Protein AF-A0A2E6EQE1-F1 (afdb_monomer_lite)

Sequence (204 aa):
MSEDRRQALKQVLEELELRLDEAARTVQSRPEWKSARALVDVLAASSTEELDLETVDDRVREAEAARDLLDIASSEVRQQEQLDERLRAERLAEDQRLLMDLNAQCVRYRNLVVISFVMPLFFVTWPAASRFVLLCLVPVLIGFGQMRAQSQQLEGRIWRVLQARVDEARARVRMLHWAALAAALATLLWFVIALFAMEARAGG

Radius of gyration: 37.39 Å; chains: 1; bounding box: 90×21×98 Å

Structure (mmCIF, N/CA/C/O backbone):
data_AF-A0A2E6EQE1-F1
#
_entry.id   AF-A0A2E6EQE1-F1
#
loop_
_atom_site.group_PDB
_atom_site.id
_atom_site.type_symbol
_atom_site.label_atom_id
_atom_site.label_alt_id
_atom_site.label_comp_id
_atom_site.label_asym_id
_atom_site.label_entity_id
_atom_site.label_seq_id
_atom_site.pdbx_PDB_ins_code
_atom_site.Cartn_x
_atom_site.Cartn_y
_atom_site.Cartn_z
_atom_site.occupancy
_atom_site.B_iso_or_equiv
_atom_site.auth_seq_id
_atom_site.auth_comp_id
_atom_site.auth_asym_id
_atom_site.auth_atom_id
_atom_site.pdbx_PDB_model_num
ATOM 1 N N . MET A 1 1 ? -43.826 2.546 42.093 1.00 58.28 1 MET A N 1
ATOM 2 C CA . MET A 1 1 ? -42.650 3.440 42.205 1.00 58.28 1 MET A CA 1
ATOM 3 C C . MET A 1 1 ? -41.367 2.697 42.565 1.00 58.28 1 MET A C 1
ATOM 5 O O . MET A 1 1 ? -40.400 2.878 41.841 1.00 58.28 1 MET A O 1
ATOM 9 N N . SER A 1 2 ? -41.309 1.874 43.625 1.00 64.69 2 SER A N 1
ATOM 10 C CA . SER A 1 2 ? -40.098 1.086 43.944 1.00 64.69 2 SER A CA 1
ATOM 11 C C . SER A 1 2 ? -39.862 -0.100 42.999 1.00 64.69 2 SER A C 1
ATOM 13 O O . SER A 1 2 ? -38.727 -0.347 42.598 1.00 64.69 2 SER A O 1
ATOM 15 N N . GLU A 1 3 ? -40.928 -0.798 42.596 1.00 73.81 3 GLU A N 1
ATOM 16 C CA . GLU A 1 3 ? -40.868 -1.891 41.613 1.00 73.81 3 GLU A CA 1
ATOM 17 C C . GLU A 1 3 ? -40.442 -1.411 40.221 1.00 73.81 3 GLU A C 1
ATOM 19 O O . GLU A 1 3 ? -39.565 -2.026 39.620 1.00 73.81 3 GLU A O 1
ATOM 24 N N . ASP A 1 4 ? -40.959 -0.267 39.757 1.00 80.06 4 ASP A N 1
ATOM 25 C CA . ASP A 1 4 ? -40.626 0.300 38.439 1.00 80.06 4 ASP A CA 1
ATOM 26 C C . ASP A 1 4 ? -39.119 0.584 38.296 1.00 80.06 4 ASP A C 1
ATOM 28 O O . ASP A 1 4 ? -38.520 0.332 37.253 1.00 80.06 4 ASP A O 1
ATOM 32 N N . ARG A 1 5 ? -38.475 1.070 39.369 1.00 78.06 5 ARG A N 1
ATOM 33 C CA . ARG A 1 5 ? -37.033 1.374 39.391 1.00 78.06 5 ARG A CA 1
ATOM 34 C C . ARG A 1 5 ? -36.164 0.121 39.454 1.00 78.06 5 ARG A C 1
ATOM 36 O O . ARG A 1 5 ? -35.144 0.053 38.775 1.00 78.06 5 ARG A O 1
ATOM 43 N N . ARG A 1 6 ? -36.580 -0.897 40.214 1.00 80.88 6 ARG A N 1
ATOM 44 C CA . ARG A 1 6 ? -35.901 -2.205 40.231 1.00 80.88 6 ARG A CA 1
ATOM 45 C C . ARG A 1 6 ? -36.014 -2.909 38.877 1.00 80.88 6 ARG A C 1
ATOM 47 O O . ARG A 1 6 ? -35.057 -3.540 38.437 1.00 80.88 6 ARG A O 1
ATOM 54 N N . GLN A 1 7 ? -37.154 -2.771 38.200 1.00 84.56 7 GLN A N 1
ATOM 55 C CA . GLN A 1 7 ? -37.345 -3.282 36.845 1.00 84.56 7 GLN A CA 1
ATOM 56 C C . GLN A 1 7 ? -36.475 -2.532 35.826 1.00 84.56 7 GLN A C 1
ATOM 58 O O . GLN A 1 7 ? -35.858 -3.178 34.983 1.00 84.56 7 GLN A O 1
ATOM 63 N N . ALA A 1 8 ? -36.350 -1.206 35.950 1.00 84.00 8 ALA A N 1
ATOM 64 C CA . ALA A 1 8 ? -35.441 -0.413 35.122 1.00 84.00 8 ALA A CA 1
ATOM 65 C C . ALA A 1 8 ? -33.974 -0.849 35.288 1.00 84.00 8 ALA A C 1
ATOM 67 O O . ALA A 1 8 ? -33.286 -1.055 34.294 1.00 84.00 8 ALA A O 1
ATOM 68 N N . LEU A 1 9 ? -33.509 -1.080 36.524 1.00 84.25 9 LEU A N 1
ATOM 69 C CA . LEU A 1 9 ? -32.149 -1.576 36.775 1.00 84.25 9 LEU A CA 1
ATOM 70 C C . LEU A 1 9 ? -31.894 -2.930 36.101 1.00 84.25 9 LEU A C 1
ATOM 72 O O . LEU A 1 9 ? -30.862 -3.105 35.460 1.00 84.25 9 LEU A O 1
ATOM 76 N N . LYS A 1 10 ? -32.841 -3.874 36.208 1.00 85.8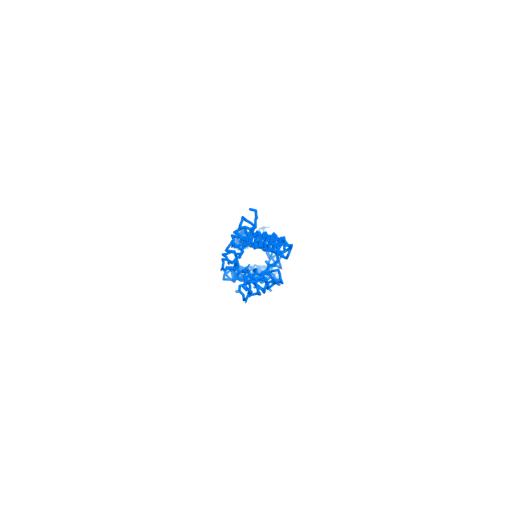1 10 LYS A N 1
ATOM 77 C CA . LYS A 1 10 ? -32.733 -5.181 35.538 1.00 85.81 10 LYS A CA 1
ATOM 78 C C . LYS A 1 10 ? -32.632 -5.033 34.020 1.00 85.81 10 LYS A C 1
ATOM 80 O O . LYS A 1 10 ? -31.769 -5.655 33.420 1.00 85.81 10 LYS A O 1
ATOM 85 N N . GLN A 1 11 ? -33.453 -4.171 33.421 1.00 89.19 11 GLN A N 1
ATOM 86 C CA . GLN A 1 11 ? -33.417 -3.922 31.977 1.00 89.19 11 GLN A CA 1
ATOM 87 C C . GLN A 1 11 ? -32.087 -3.317 31.516 1.00 89.19 11 GLN A C 1
ATOM 89 O O . GLN A 1 11 ? -31.535 -3.762 30.514 1.00 89.19 11 GLN A O 1
ATOM 94 N N . VAL A 1 12 ? -31.553 -2.330 32.245 1.00 88.19 12 VAL A N 1
ATOM 95 C CA . VAL A 1 12 ? -30.256 -1.718 31.908 1.00 88.19 12 VAL A CA 1
ATOM 96 C C . VAL A 1 12 ? -29.124 -2.737 32.041 1.00 88.19 12 VAL A C 1
ATOM 98 O O . VAL A 1 12 ? -28.226 -2.753 31.205 1.00 88.19 12 VAL A O 1
ATOM 101 N N . LEU A 1 13 ? -29.172 -3.612 33.050 1.00 88.38 13 LEU A N 1
ATOM 102 C CA . LEU A 1 13 ? -28.183 -4.677 33.220 1.00 88.38 13 LEU A CA 1
ATOM 103 C C . LEU A 1 13 ? -28.258 -5.730 32.112 1.00 88.38 13 LEU A C 1
ATOM 105 O O . LEU A 1 13 ? -27.217 -6.075 31.567 1.00 88.38 13 LEU A O 1
ATOM 109 N N . GLU A 1 14 ? -29.456 -6.184 31.738 1.00 89.88 14 GLU A N 1
ATOM 110 C CA . GLU A 1 14 ? -29.647 -7.106 30.608 1.00 89.88 14 GLU A CA 1
ATOM 111 C C . GLU A 1 14 ? -29.142 -6.491 29.292 1.00 89.88 14 GLU A C 1
ATOM 113 O O . GLU A 1 14 ? -28.456 -7.154 28.513 1.00 89.88 14 GLU A O 1
ATOM 118 N N . GLU A 1 15 ? -29.426 -5.206 29.049 1.00 90.12 15 GLU A N 1
ATOM 119 C CA . GLU A 1 15 ? -28.927 -4.493 27.869 1.00 90.12 15 GLU A CA 1
ATOM 120 C C . GLU A 1 15 ? -27.395 -4.361 27.888 1.00 90.12 15 GLU A C 1
ATOM 122 O O . GLU A 1 15 ? -26.735 -4.575 26.867 1.00 90.12 15 GLU A O 1
ATOM 127 N N . LEU A 1 16 ? -26.816 -4.016 29.040 1.00 90.75 16 LEU A N 1
ATOM 128 C CA . LEU A 1 16 ? -25.373 -3.874 29.208 1.00 90.75 16 LEU A CA 1
ATOM 129 C C . LEU A 1 16 ? -24.656 -5.219 29.037 1.00 90.75 16 LEU A C 1
ATOM 131 O O . LEU A 1 16 ? -23.629 -5.274 28.366 1.00 90.75 16 LEU A O 1
ATOM 135 N N . GLU A 1 17 ? -25.203 -6.299 29.594 1.00 92.38 17 GLU A N 1
ATOM 136 C CA . GLU A 1 17 ? -24.663 -7.655 29.471 1.00 92.38 17 GLU A CA 1
ATOM 137 C C . GLU A 1 17 ? -24.666 -8.125 28.012 1.00 92.38 17 GLU A C 1
ATOM 139 O O . GLU A 1 17 ? -23.624 -8.545 27.506 1.00 92.38 17 GLU A O 1
ATOM 144 N N . LEU A 1 18 ? -25.777 -7.926 27.294 1.00 92.81 18 LEU A N 1
ATOM 145 C CA . LEU A 1 18 ? -25.861 -8.223 25.862 1.00 92.81 18 LEU A CA 1
ATOM 146 C C . LEU A 1 18 ? -24.779 -7.471 25.066 1.00 92.81 18 LEU A C 1
ATOM 148 O O . LEU A 1 18 ? -24.067 -8.060 24.253 1.00 92.81 18 LEU A O 1
ATOM 152 N N . ARG A 1 19 ? -24.605 -6.169 25.327 1.00 90.00 19 ARG A N 1
ATOM 153 C CA . ARG A 1 19 ? -23.590 -5.350 24.642 1.00 90.00 19 ARG A CA 1
ATOM 154 C C . ARG A 1 19 ? -22.163 -5.775 24.975 1.00 90.00 19 ARG A C 1
ATOM 156 O O . ARG A 1 19 ? -21.292 -5.698 24.109 1.00 90.00 19 ARG A O 1
ATOM 163 N N . LEU A 1 20 ? -21.904 -6.206 26.208 1.00 91.94 20 LEU A N 1
ATOM 164 C CA . LEU A 1 20 ? -20.598 -6.719 26.617 1.00 91.94 20 LEU A CA 1
ATOM 165 C C . LEU A 1 20 ? -20.260 -8.031 25.903 1.00 91.94 20 LEU A C 1
ATOM 167 O O . LEU A 1 20 ? -19.112 -8.195 25.480 1.00 91.94 20 LEU A O 1
ATOM 171 N N . ASP A 1 21 ? -21.242 -8.917 25.743 1.00 92.44 21 ASP A N 1
ATOM 172 C CA . ASP A 1 21 ? -21.077 -10.214 25.086 1.00 92.44 21 ASP A CA 1
ATOM 173 C C . ASP A 1 21 ? -20.897 -10.076 23.564 1.00 92.44 21 ASP A C 1
ATOM 175 O O . ASP A 1 21 ? -20.084 -10.781 22.960 1.00 92.44 21 ASP A O 1
ATOM 179 N N . GLU A 1 22 ? -21.593 -9.123 22.940 1.00 92.00 22 GLU A N 1
ATOM 180 C CA . GLU A 1 22 ? -21.476 -8.825 21.506 1.00 92.00 22 GLU A CA 1
ATOM 181 C C . GLU A 1 22 ? -20.252 -7.958 21.148 1.00 92.00 22 GLU A C 1
ATOM 183 O O . GLU A 1 22 ? -19.918 -7.793 19.968 1.00 92.00 22 GLU A O 1
ATOM 188 N N . ALA A 1 23 ? -19.554 -7.397 22.140 1.00 89.31 23 ALA A N 1
ATOM 189 C CA . ALA A 1 23 ? -18.436 -6.488 21.912 1.00 89.31 23 ALA A CA 1
ATOM 190 C C . ALA A 1 23 ? -17.272 -7.165 21.166 1.00 89.31 23 ALA A C 1
ATOM 192 O O . ALA A 1 23 ? -16.816 -8.257 21.513 1.00 89.31 23 ALA A O 1
ATOM 193 N N . ALA A 1 24 ? -16.705 -6.469 20.175 1.00 88.88 24 ALA A N 1
ATOM 194 C CA . ALA A 1 24 ? -15.522 -6.935 19.455 1.00 88.88 24 ALA A CA 1
ATOM 195 C C . ALA A 1 24 ? -14.307 -7.091 20.393 1.00 88.88 24 ALA A C 1
ATOM 197 O O . ALA A 1 24 ? -14.141 -6.337 21.351 1.00 88.88 24 ALA A O 1
ATOM 198 N N . ARG A 1 25 ? -13.386 -8.015 20.077 1.00 90.44 25 ARG A N 1
ATOM 199 C CA . ARG A 1 25 ? -12.177 -8.281 20.894 1.00 90.44 25 ARG A CA 1
ATOM 200 C C . ARG A 1 25 ? -11.339 -7.027 21.173 1.00 90.44 25 ARG A C 1
ATOM 202 O O . ARG A 1 25 ? -10.744 -6.902 22.241 1.00 90.44 25 ARG A O 1
ATOM 209 N N . THR A 1 26 ? -11.288 -6.099 20.220 1.00 88.19 26 THR A N 1
ATOM 210 C CA . THR A 1 26 ? -10.617 -4.800 20.354 1.00 88.19 26 THR A CA 1
ATOM 211 C C . THR A 1 26 ? -11.250 -3.954 21.461 1.00 88.19 26 THR A C 1
ATOM 213 O O . THR A 1 26 ? -10.523 -3.394 22.280 1.00 88.19 26 THR A O 1
ATOM 216 N N . VAL A 1 27 ? -12.583 -3.938 21.559 1.00 90.62 27 VAL A N 1
ATOM 217 C CA . VAL A 1 27 ? -13.335 -3.270 22.636 1.00 90.62 27 VAL A CA 1
ATOM 218 C C . VAL A 1 27 ? -13.146 -3.998 23.970 1.00 90.62 27 VAL A C 1
ATOM 220 O O . VAL A 1 27 ? -12.869 -3.349 24.971 1.00 90.62 27 VAL A O 1
ATOM 223 N N . GLN A 1 28 ? -13.172 -5.335 23.984 1.00 91.62 28 GLN A N 1
ATOM 224 C CA . GLN A 1 28 ? -12.969 -6.143 25.203 1.00 91.62 28 GLN A CA 1
ATOM 225 C C . GLN A 1 28 ? -11.618 -5.879 25.895 1.00 91.62 28 GLN A C 1
ATOM 227 O O . GLN A 1 28 ? -11.466 -6.040 27.106 1.00 91.62 28 GLN A O 1
ATOM 232 N N . SER A 1 29 ? -10.607 -5.458 25.131 1.00 92.38 29 SER A N 1
ATOM 233 C CA . SER A 1 29 ? -9.291 -5.122 25.682 1.00 92.38 29 SER A CA 1
ATOM 234 C C . SER A 1 29 ? -9.260 -3.792 26.452 1.00 92.38 29 SER A C 1
ATOM 236 O O . SER A 1 29 ? -8.351 -3.582 27.268 1.00 92.38 29 SER A O 1
ATOM 238 N N . ARG A 1 30 ? -10.246 -2.916 26.220 1.00 92.31 30 ARG A N 1
ATOM 239 C CA . ARG A 1 30 ? -10.298 -1.550 26.742 1.00 92.31 30 ARG A CA 1
ATOM 240 C C . ARG A 1 30 ? -10.773 -1.480 28.203 1.00 92.31 30 ARG A C 1
ATOM 242 O O . ARG A 1 30 ? -11.475 -2.381 28.670 1.00 92.31 30 ARG A O 1
ATOM 249 N N . PRO A 1 31 ? -10.368 -0.439 28.957 1.00 92.75 31 PRO A N 1
ATOM 250 C CA . PRO A 1 31 ? -10.763 -0.291 30.355 1.00 92.75 31 PRO A CA 1
ATOM 251 C C . PRO A 1 31 ? -12.275 -0.108 30.525 1.00 92.75 31 PRO A C 1
ATOM 253 O O . PRO A 1 31 ? -12.819 -0.623 31.492 1.00 92.75 31 PRO A O 1
ATOM 256 N N . GLU A 1 32 ? -12.965 0.538 29.584 1.00 92.56 32 GLU A N 1
ATOM 257 C CA . GLU A 1 32 ? -14.409 0.791 29.659 1.00 92.56 32 GLU A CA 1
ATOM 258 C C . GLU A 1 32 ? -15.208 -0.519 29.668 1.00 92.56 32 GLU A C 1
ATOM 260 O O . GLU A 1 32 ? -16.088 -0.699 30.507 1.00 92.56 32 GLU A O 1
ATOM 265 N N . TRP A 1 33 ? -14.835 -1.480 28.814 1.00 95.31 33 TRP A N 1
ATOM 266 C CA . TRP A 1 33 ? -15.446 -2.812 28.800 1.00 95.31 33 TRP A CA 1
ATOM 267 C C . TRP A 1 33 ? -15.188 -3.568 30.108 1.00 95.31 33 TRP A C 1
ATOM 269 O O . TRP A 1 33 ? -16.104 -4.159 30.670 1.00 95.31 33 TRP A O 1
ATOM 279 N N . LYS A 1 34 ? -13.958 -3.514 30.639 1.00 94.25 34 LYS A N 1
ATOM 280 C CA . LYS A 1 34 ? -13.599 -4.190 31.900 1.00 94.25 34 LYS A CA 1
ATOM 281 C C . LYS A 1 34 ? -14.346 -3.606 33.097 1.00 94.25 34 LYS A C 1
ATOM 283 O O . LYS A 1 34 ? -14.805 -4.364 33.944 1.00 94.25 34 LYS A O 1
ATOM 288 N N . SER A 1 35 ? -14.473 -2.282 33.155 1.00 92.12 35 SER A N 1
ATOM 289 C CA . SER A 1 35 ? -15.214 -1.581 34.205 1.00 92.12 35 SER A CA 1
ATOM 290 C C . SER A 1 35 ? -16.706 -1.900 34.142 1.00 92.12 35 SER A C 1
ATOM 292 O O . SER A 1 35 ? -17.294 -2.230 35.167 1.00 92.12 35 SER A O 1
ATOM 294 N N . ALA A 1 36 ? -17.305 -1.879 32.946 1.00 91.06 36 ALA A N 1
ATOM 295 C CA . ALA A 1 36 ? -18.703 -2.256 32.753 1.00 91.06 36 ALA A CA 1
ATOM 296 C C . ALA A 1 36 ? -18.949 -3.737 33.090 1.00 91.06 36 ALA A C 1
ATOM 298 O O . ALA A 1 36 ? -19.923 -4.049 33.770 1.00 91.06 36 ALA A O 1
ATOM 299 N N . ARG A 1 37 ? -18.040 -4.647 32.707 1.00 94.00 37 ARG A N 1
ATOM 300 C CA . ARG A 1 37 ? -18.145 -6.067 33.068 1.00 94.00 37 ARG A CA 1
ATOM 301 C C . ARG A 1 37 ? -18.053 -6.288 34.575 1.00 94.00 37 ARG A C 1
ATOM 303 O O . ARG A 1 37 ? -18.889 -6.989 35.130 1.00 94.00 37 ARG A O 1
ATOM 310 N N . ALA A 1 38 ? -17.096 -5.644 35.239 1.00 92.25 38 ALA A N 1
ATOM 311 C CA . ALA A 1 38 ? -16.970 -5.716 36.691 1.00 92.25 38 ALA A CA 1
ATOM 312 C C . ALA A 1 38 ? -18.220 -5.173 37.405 1.00 92.25 38 ALA A C 1
ATOM 314 O O . ALA A 1 38 ? -18.652 -5.757 38.395 1.00 92.25 38 ALA A O 1
ATOM 315 N N . LEU A 1 39 ? -18.819 -4.090 36.897 1.00 89.94 39 LEU A N 1
ATOM 316 C CA . LEU A 1 39 ? -20.064 -3.537 37.431 1.00 89.94 39 LEU A CA 1
ATOM 317 C C . LEU A 1 39 ? -21.230 -4.531 37.307 1.00 89.94 39 LEU A C 1
ATOM 319 O O . LEU A 1 39 ? -21.941 -4.745 38.288 1.00 89.94 39 LEU A O 1
ATOM 323 N N . VAL A 1 40 ? -21.398 -5.166 36.140 1.00 90.12 40 VAL A N 1
ATOM 324 C CA . VAL A 1 40 ? -22.418 -6.211 35.931 1.00 90.12 40 VAL A CA 1
ATOM 325 C C . VAL A 1 40 ? -22.185 -7.390 36.873 1.00 90.12 40 VAL A C 1
ATOM 327 O O . VAL A 1 40 ? -23.117 -7.798 37.557 1.00 90.12 40 VAL A O 1
ATOM 330 N N . ASP A 1 41 ? -20.951 -7.887 36.986 1.00 89.81 41 ASP A N 1
ATOM 331 C CA . ASP A 1 41 ? -20.627 -9.022 37.858 1.00 89.81 41 ASP A CA 1
ATOM 332 C C . ASP A 1 41 ? -20.904 -8.698 39.346 1.00 89.81 41 ASP A C 1
ATOM 334 O O . ASP A 1 41 ? -21.455 -9.524 40.079 1.00 89.81 41 ASP A O 1
ATOM 338 N N . VAL A 1 42 ? -20.581 -7.477 39.801 1.00 87.75 42 VAL A N 1
ATOM 339 C CA . VAL A 1 42 ? -20.872 -7.004 41.170 1.00 87.75 42 VAL A CA 1
ATOM 340 C C . VAL A 1 42 ? -22.378 -6.906 41.416 1.00 87.75 42 VAL A C 1
ATOM 342 O O . VAL A 1 42 ? -22.862 -7.340 42.464 1.00 87.75 42 VAL A O 1
ATOM 345 N N . LEU A 1 43 ? -23.134 -6.349 40.469 1.00 83.44 43 LEU A N 1
ATOM 346 C CA . LEU A 1 43 ? -24.578 -6.164 40.611 1.00 83.44 43 LEU A CA 1
ATOM 347 C C . LEU A 1 43 ? -25.360 -7.472 40.454 1.00 83.44 43 LEU A C 1
ATOM 349 O O . LEU A 1 43 ? -26.375 -7.636 41.121 1.00 83.44 43 LEU A O 1
ATOM 353 N N . ALA A 1 44 ? -24.863 -8.426 39.665 1.00 81.88 44 ALA A N 1
ATOM 354 C CA . ALA A 1 44 ? -25.418 -9.775 39.560 1.00 81.88 44 ALA A CA 1
ATOM 355 C C . ALA A 1 44 ? -25.184 -10.603 40.836 1.00 81.88 44 ALA A C 1
ATOM 357 O O . ALA A 1 44 ? -26.036 -11.403 41.223 1.00 81.88 44 ALA A O 1
ATOM 358 N N . ALA A 1 45 ? -24.052 -10.395 41.519 1.00 79.94 45 ALA A N 1
ATOM 359 C CA . ALA A 1 45 ? -23.765 -11.019 42.812 1.00 79.94 45 ALA A CA 1
ATOM 360 C C . ALA A 1 45 ? -24.555 -10.395 43.981 1.00 79.94 45 ALA A C 1
ATOM 362 O O . ALA A 1 45 ? -24.639 -10.987 45.058 1.00 79.94 45 ALA A O 1
ATOM 363 N N . SER A 1 46 ? -25.130 -9.206 43.781 1.00 72.62 46 SER A N 1
ATOM 364 C CA . SER A 1 46 ? -25.910 -8.476 44.781 1.00 72.62 46 SER A CA 1
ATOM 365 C C . SER A 1 46 ? -27.398 -8.816 44.649 1.00 72.62 46 SER A C 1
ATOM 367 O O . SER A 1 46 ? -27.980 -8.647 43.579 1.00 72.62 46 SER A O 1
ATOM 369 N N . SER A 1 47 ? -28.068 -9.236 45.729 1.00 61.41 47 SER A N 1
ATOM 370 C CA . SER A 1 47 ? -29.530 -9.381 45.689 1.00 61.41 47 SER A CA 1
ATOM 371 C C . SER A 1 47 ? -30.185 -8.004 45.561 1.00 61.41 47 SER A C 1
ATOM 373 O O . SER A 1 47 ? -30.111 -7.173 46.467 1.00 61.41 47 SER A O 1
ATOM 375 N N . THR A 1 48 ? -30.864 -7.758 44.440 1.00 61.22 48 THR A N 1
ATOM 376 C CA . THR A 1 48 ? -31.598 -6.504 44.189 1.00 61.22 48 THR A CA 1
ATOM 377 C C . THR A 1 48 ? -32.787 -6.301 45.136 1.00 61.22 48 THR A C 1
ATOM 379 O O . THR A 1 48 ? -33.327 -5.197 45.216 1.00 61.22 48 THR A O 1
ATOM 382 N N . GLU A 1 49 ? -33.198 -7.340 45.868 1.00 58.53 49 GLU A N 1
ATOM 383 C CA . GLU A 1 49 ? -34.324 -7.286 46.804 1.00 58.53 49 GLU A CA 1
ATOM 384 C C . GLU A 1 49 ? -33.977 -6.612 48.140 1.00 58.53 49 GLU A C 1
ATOM 386 O O . GLU A 1 49 ? -34.861 -5.987 48.732 1.00 58.53 49 GLU A O 1
ATOM 391 N N . GLU A 1 50 ? -32.705 -6.647 48.559 1.00 60.56 50 GLU A N 1
ATOM 392 C CA . GLU A 1 50 ? -32.214 -6.104 49.840 1.00 60.56 50 GLU A CA 1
ATOM 393 C C . GLU A 1 50 ? -31.728 -4.644 49.758 1.00 60.56 50 GLU A C 1
ATOM 395 O O . GLU A 1 50 ? -31.358 -4.055 50.770 1.00 60.56 50 GLU A O 1
ATOM 400 N N . LEU A 1 51 ? -31.728 -4.038 48.565 1.00 64.88 51 LEU A N 1
ATOM 401 C CA . LEU A 1 51 ? -31.248 -2.670 48.360 1.00 64.88 51 LEU A CA 1
ATOM 402 C C . LEU A 1 51 ? -32.336 -1.622 48.648 1.00 64.88 51 LEU A C 1
ATOM 404 O O . LEU A 1 51 ? -33.454 -1.695 48.114 1.00 64.88 51 LEU A O 1
ATOM 408 N N . ASP A 1 52 ? -31.958 -0.612 49.438 1.00 75.88 52 ASP A N 1
ATOM 409 C CA . ASP A 1 52 ? -32.725 0.618 49.652 1.00 75.88 52 ASP A CA 1
ATOM 410 C C . ASP A 1 52 ? -32.954 1.377 48.335 1.00 75.88 52 ASP A C 1
ATOM 412 O O . ASP A 1 52 ? -32.161 1.308 47.395 1.00 75.88 52 ASP A O 1
ATOM 416 N N . LEU A 1 53 ? -34.055 2.128 48.265 1.00 72.25 53 LEU A N 1
ATOM 417 C CA . LEU A 1 53 ? -34.501 2.822 47.048 1.00 72.25 53 LEU A CA 1
ATOM 418 C C . LEU A 1 53 ? -33.500 3.847 46.501 1.00 72.25 53 LEU A C 1
ATOM 420 O O . LEU A 1 53 ? -33.364 3.961 45.286 1.00 72.25 53 LEU A O 1
ATOM 424 N N . GLU A 1 54 ? -32.815 4.579 47.379 1.00 74.56 54 GLU A N 1
ATOM 425 C CA . GLU A 1 54 ? -31.790 5.561 46.998 1.00 74.56 54 GLU A CA 1
ATOM 426 C C . GLU A 1 54 ? -30.576 4.859 46.376 1.00 74.56 54 GLU A C 1
ATOM 428 O O . GLU A 1 54 ? -30.125 5.225 45.293 1.00 74.56 54 GLU A O 1
ATOM 433 N N . THR A 1 55 ? -30.161 3.739 46.972 1.00 81.19 55 THR A N 1
ATOM 434 C CA . THR A 1 55 ? -29.097 2.883 46.447 1.00 81.19 55 THR A CA 1
ATOM 435 C C . THR A 1 55 ? -29.457 2.300 45.081 1.00 81.19 55 THR A C 1
ATOM 437 O O . THR A 1 55 ? -28.594 2.211 44.214 1.00 81.19 55 THR A O 1
ATOM 440 N N . VAL A 1 56 ? -30.722 1.927 44.845 1.00 82.06 56 VAL A N 1
ATOM 441 C CA . VAL A 1 56 ? -31.176 1.446 43.526 1.00 82.06 56 VAL A CA 1
ATOM 442 C C . VAL A 1 56 ? -31.062 2.542 42.462 1.00 82.06 56 VAL A C 1
ATOM 444 O O . VAL A 1 56 ? -30.610 2.247 41.359 1.00 82.06 56 VAL A O 1
ATOM 447 N N . ASP A 1 57 ? -31.432 3.790 42.766 1.00 84.19 57 ASP A N 1
ATOM 448 C CA . ASP A 1 57 ? -31.370 4.885 41.784 1.00 84.19 57 ASP A CA 1
ATOM 449 C C . ASP A 1 57 ? -29.920 5.245 41.422 1.00 84.19 57 ASP A C 1
ATOM 451 O O . ASP A 1 57 ? -29.607 5.456 40.248 1.00 84.19 57 ASP A O 1
ATOM 455 N N . ASP A 1 58 ? -29.014 5.218 42.402 1.00 87.31 58 ASP A N 1
ATOM 456 C CA . ASP A 1 58 ? -27.580 5.405 42.166 1.00 87.31 58 ASP A CA 1
ATOM 457 C C . ASP A 1 58 ? -26.992 4.284 41.300 1.00 87.31 58 ASP A C 1
ATOM 459 O O . ASP A 1 58 ? -26.232 4.561 40.370 1.00 87.31 58 ASP A O 1
ATOM 463 N N . ARG A 1 59 ? -27.391 3.022 41.528 1.00 86.19 59 ARG A N 1
ATOM 464 C CA . ARG A 1 59 ? -26.963 1.894 40.681 1.00 86.19 59 ARG A CA 1
ATOM 465 C C . ARG A 1 59 ? -27.500 1.978 39.260 1.00 86.19 59 ARG A C 1
ATOM 467 O O . ARG A 1 59 ? -26.777 1.622 38.335 1.00 86.19 59 ARG A O 1
ATOM 474 N N . VAL A 1 60 ? -28.731 2.459 39.068 1.00 88.38 60 VAL A N 1
ATOM 475 C CA . VAL A 1 60 ? -29.277 2.702 37.722 1.00 88.38 60 VAL A CA 1
ATOM 476 C C . VAL A 1 60 ? -28.425 3.739 36.997 1.00 88.38 60 VAL A C 1
ATOM 478 O O . VAL A 1 60 ? -27.980 3.474 35.885 1.00 88.38 60 VAL A O 1
ATOM 481 N N . ARG A 1 61 ? -28.119 4.874 37.638 1.00 89.38 61 ARG A N 1
ATOM 482 C CA . ARG A 1 61 ? -27.279 5.923 37.033 1.00 89.38 61 ARG A CA 1
ATOM 483 C C . ARG A 1 61 ? -25.866 5.438 36.728 1.00 89.38 61 ARG A C 1
ATOM 485 O O . ARG A 1 61 ? -25.312 5.786 35.691 1.00 89.38 61 ARG A O 1
ATOM 492 N N . GLU A 1 62 ? -25.283 4.641 37.618 1.00 90.81 62 GLU A N 1
ATOM 493 C CA . GLU A 1 62 ? -23.963 4.042 37.415 1.00 90.81 62 GLU A CA 1
ATOM 494 C C . GLU A 1 62 ? -23.966 3.077 36.217 1.00 90.81 62 GLU A C 1
ATOM 496 O O . GLU A 1 62 ? -23.069 3.138 35.375 1.00 90.81 62 GLU A O 1
ATOM 501 N N . ALA A 1 63 ? -24.999 2.237 36.091 1.00 88.62 63 ALA A N 1
ATOM 502 C CA . ALA A 1 63 ? -25.152 1.305 34.976 1.00 88.62 63 ALA A CA 1
ATOM 503 C C . ALA A 1 63 ? -25.418 2.022 33.640 1.00 88.62 63 ALA A C 1
ATOM 505 O O . ALA A 1 63 ? -24.826 1.663 32.623 1.00 88.62 63 ALA A O 1
ATOM 506 N N . GLU A 1 64 ? -26.245 3.071 33.638 1.00 90.56 64 GLU A N 1
ATOM 507 C CA . GLU A 1 64 ? -26.475 3.923 32.465 1.00 90.56 64 GLU A CA 1
ATOM 508 C C . GLU A 1 64 ? -25.184 4.625 32.025 1.00 90.56 64 GLU A C 1
ATOM 510 O O . GLU A 1 64 ? -24.832 4.585 30.846 1.00 90.56 64 GLU A O 1
ATOM 515 N N . ALA A 1 65 ? -24.418 5.185 32.966 1.00 92.94 65 ALA A N 1
ATOM 516 C CA . ALA A 1 65 ? -23.127 5.798 32.665 1.00 92.94 65 ALA A CA 1
ATOM 517 C C . ALA A 1 65 ? -22.124 4.777 32.101 1.00 92.94 65 ALA A C 1
ATOM 519 O O . ALA A 1 65 ? -21.409 5.075 31.144 1.00 92.94 65 ALA A O 1
ATOM 520 N N . ALA A 1 66 ? -22.081 3.561 32.655 1.00 90.69 66 ALA A N 1
ATOM 521 C CA . ALA A 1 66 ? -21.229 2.487 32.149 1.00 90.69 66 ALA A CA 1
ATOM 522 C C . ALA A 1 66 ? -21.623 2.057 30.726 1.00 90.69 66 ALA A C 1
ATOM 524 O O . ALA A 1 66 ? -20.745 1.837 29.889 1.00 90.69 66 ALA A O 1
ATOM 525 N N . ARG A 1 67 ? -22.927 1.991 30.432 1.00 91.00 67 ARG A N 1
ATOM 526 C CA . ARG A 1 67 ? -23.448 1.714 29.087 1.00 91.00 67 ARG A CA 1
ATOM 527 C C . ARG A 1 67 ? -23.028 2.790 28.092 1.00 91.00 67 ARG A C 1
ATOM 529 O O . ARG A 1 67 ? -22.502 2.465 27.031 1.00 91.00 67 ARG A O 1
ATOM 536 N N . ASP A 1 68 ? -23.217 4.056 28.441 1.00 93.94 68 ASP A N 1
ATOM 537 C CA . ASP A 1 68 ? -22.904 5.173 27.552 1.00 93.94 68 ASP A CA 1
ATOM 538 C C . ASP A 1 68 ? -21.388 5.262 27.281 1.00 93.94 68 ASP A C 1
ATOM 540 O O . ASP A 1 68 ? -20.961 5.492 26.147 1.00 93.94 68 ASP A O 1
ATOM 544 N N . LEU A 1 69 ? -20.549 4.992 28.289 1.00 93.06 69 LEU A N 1
ATOM 545 C CA . LEU A 1 69 ? -19.096 4.894 28.111 1.00 93.06 69 LEU A CA 1
ATOM 546 C C . LEU A 1 69 ? -18.696 3.720 27.204 1.00 93.06 69 LEU A C 1
ATOM 548 O O . LEU A 1 69 ? -17.814 3.876 26.354 1.00 93.06 69 LEU A O 1
ATOM 552 N N . LEU A 1 70 ? -19.345 2.560 27.348 1.00 93.25 70 LEU A N 1
ATOM 553 C CA . LEU A 1 70 ? -19.109 1.399 26.488 1.00 93.25 70 LEU A CA 1
ATOM 554 C C . LEU A 1 70 ? -19.500 1.684 25.029 1.00 93.25 70 LEU A C 1
ATOM 556 O O . LEU A 1 70 ? -18.788 1.265 24.111 1.00 93.25 70 LEU A O 1
ATOM 560 N N . ASP A 1 71 ? -20.582 2.426 24.805 1.00 92.69 71 ASP A N 1
ATOM 561 C CA . ASP A 1 71 ? -21.013 2.853 23.472 1.00 92.69 71 ASP A CA 1
ATOM 562 C C . ASP A 1 71 ? -20.016 3.790 22.813 1.00 92.69 71 ASP A C 1
ATOM 564 O O . ASP A 1 71 ? -19.652 3.592 21.649 1.00 92.69 71 ASP A O 1
ATOM 568 N N . ILE A 1 72 ? -19.542 4.785 23.563 1.00 94.06 72 ILE A N 1
ATOM 569 C CA . ILE A 1 72 ? -18.517 5.711 23.088 1.00 94.06 72 ILE A CA 1
ATOM 570 C C . ILE A 1 72 ? -17.269 4.916 22.697 1.00 94.06 72 ILE A C 1
ATOM 572 O O . ILE A 1 72 ? -16.838 5.001 21.545 1.00 94.06 72 ILE A O 1
ATOM 576 N N . ALA A 1 73 ? -16.756 4.061 23.587 1.00 92.19 73 ALA A N 1
ATOM 577 C CA . ALA A 1 73 ? -15.576 3.242 23.318 1.00 92.19 73 ALA A CA 1
ATOM 578 C C . ALA A 1 73 ? -15.762 2.329 22.093 1.00 92.19 73 ALA A C 1
ATOM 580 O O . ALA A 1 73 ? -14.870 2.218 21.248 1.00 92.19 73 ALA A O 1
ATOM 581 N N . SER A 1 74 ? -16.936 1.710 21.951 1.00 92.31 74 SER A N 1
ATOM 582 C CA . SER A 1 74 ? -17.272 0.864 20.801 1.00 92.31 74 SER A CA 1
ATOM 583 C C . SER A 1 74 ? -17.325 1.660 19.494 1.00 92.31 74 SER A C 1
ATOM 585 O O . SER A 1 74 ? -16.847 1.193 18.455 1.00 92.31 74 SER A O 1
ATOM 587 N N . SER A 1 75 ? -17.872 2.877 19.533 1.00 93.38 75 SER A N 1
ATOM 588 C CA . SER A 1 75 ? -17.940 3.771 18.377 1.00 93.38 75 SER A CA 1
ATOM 589 C C . SER A 1 75 ? -16.555 4.261 17.945 1.00 93.38 75 SER A C 1
ATOM 591 O O . SER A 1 75 ? -16.263 4.271 16.748 1.00 93.38 75 SER A O 1
ATOM 593 N N . GLU A 1 76 ? -15.671 4.577 18.895 1.00 93.12 76 GLU A N 1
ATOM 594 C CA . GLU A 1 76 ? -14.290 4.980 18.628 1.00 93.12 76 GLU A CA 1
ATOM 595 C C . GLU A 1 76 ? -13.491 3.855 17.980 1.00 93.12 76 GLU A C 1
ATOM 597 O O . GLU A 1 76 ? -12.808 4.083 16.982 1.00 93.12 76 GLU A O 1
ATOM 602 N N . VAL A 1 77 ? -13.597 2.628 18.507 1.00 92.31 77 VAL A N 1
ATOM 603 C CA . VAL A 1 77 ? -12.942 1.456 17.908 1.00 92.31 77 VAL A CA 1
ATOM 604 C C . VAL A 1 77 ? -13.419 1.260 16.473 1.00 92.31 77 VAL A C 1
ATOM 606 O O . VAL A 1 77 ? -12.596 1.108 15.574 1.00 92.31 77 VAL A O 1
ATOM 609 N N . ARG A 1 78 ? -14.730 1.353 16.227 1.00 91.56 78 ARG A N 1
ATOM 610 C CA . ARG A 1 78 ? -15.291 1.233 14.876 1.00 91.56 78 ARG A CA 1
ATOM 611 C C . ARG A 1 78 ? -14.783 2.333 13.940 1.00 91.56 78 ARG A C 1
ATOM 613 O O . ARG A 1 78 ? -14.459 2.053 12.788 1.00 91.56 78 ARG A O 1
ATOM 620 N N . GLN A 1 79 ? -14.704 3.579 14.406 1.00 92.06 79 GLN A N 1
ATOM 621 C CA . GLN A 1 79 ? -14.145 4.683 13.618 1.00 92.06 79 GLN A CA 1
ATOM 622 C C . GLN A 1 79 ? -12.662 4.460 13.314 1.00 92.06 79 GLN A C 1
ATOM 624 O O . GLN A 1 79 ? -12.228 4.680 12.185 1.00 92.06 79 GLN A O 1
ATOM 629 N N . GLN A 1 80 ? -11.891 3.991 14.294 1.00 90.12 80 GLN A N 1
ATOM 630 C CA . GLN A 1 80 ? -10.475 3.697 14.125 1.00 90.12 80 GLN A CA 1
ATOM 631 C C . GLN A 1 80 ? -10.252 2.560 13.120 1.00 90.12 80 GLN A C 1
ATOM 633 O O . GLN A 1 80 ? -9.407 2.688 12.240 1.00 90.12 80 GLN A O 1
ATOM 638 N N . GLU A 1 81 ? -11.050 1.494 13.186 1.00 90.50 81 GLU A N 1
ATOM 639 C CA . GLU A 1 81 ? -11.017 0.394 12.217 1.00 90.50 81 GLU A CA 1
ATOM 640 C C . GLU A 1 81 ? -11.343 0.885 10.799 1.00 90.50 81 GLU A C 1
ATOM 642 O O . GLU A 1 81 ? -10.620 0.567 9.856 1.00 90.50 81 GLU A O 1
ATOM 647 N N . GLN A 1 82 ? -12.356 1.744 10.642 1.00 92.25 82 GLN A N 1
ATOM 648 C CA . GLN A 1 82 ? -12.684 2.352 9.348 1.00 92.25 82 GLN A CA 1
ATOM 649 C C . GLN A 1 82 ? -11.565 3.255 8.813 1.00 92.25 82 GLN A C 1
ATOM 651 O O . GLN A 1 82 ? -11.297 3.264 7.610 1.00 92.25 82 GLN A O 1
ATOM 656 N N . LEU A 1 83 ? -10.914 4.036 9.678 1.00 93.25 83 LEU A N 1
ATOM 657 C CA . LEU A 1 83 ? -9.770 4.862 9.291 1.00 93.25 83 LEU A CA 1
ATOM 658 C C . LEU A 1 83 ? -8.585 3.993 8.870 1.00 93.25 83 LEU A C 1
ATOM 660 O O . LEU A 1 83 ? -7.986 4.245 7.826 1.00 93.25 83 LEU A O 1
ATOM 664 N N . ASP A 1 84 ? -8.289 2.938 9.623 1.00 89.19 84 ASP A N 1
ATOM 665 C CA . ASP A 1 84 ? -7.235 1.985 9.293 1.00 89.19 84 ASP A CA 1
ATOM 666 C C . ASP A 1 84 ? -7.507 1.277 7.962 1.00 89.19 84 ASP A C 1
ATOM 668 O O . ASP A 1 84 ? -6.591 1.103 7.156 1.00 89.19 84 ASP A O 1
ATOM 672 N N . GLU A 1 85 ? -8.754 0.891 7.690 1.00 89.50 85 GLU A N 1
ATOM 673 C CA . GLU A 1 85 ? -9.162 0.320 6.405 1.00 89.50 85 GLU A CA 1
ATOM 674 C C . GLU A 1 85 ? -8.980 1.306 5.252 1.00 89.50 85 GLU A C 1
ATOM 676 O O . GLU A 1 85 ? -8.401 0.938 4.225 1.00 89.50 85 GLU A O 1
ATOM 681 N N . ARG A 1 86 ? -9.397 2.567 5.424 1.00 90.94 86 ARG A N 1
ATOM 682 C CA . ARG A 1 86 ? -9.190 3.623 4.419 1.00 90.94 86 ARG A CA 1
ATOM 683 C C . ARG A 1 86 ? -7.709 3.850 4.151 1.00 90.94 86 ARG A C 1
ATOM 685 O O . ARG A 1 86 ? -7.298 3.814 2.997 1.00 90.94 86 ARG A O 1
ATOM 692 N N . LEU A 1 87 ? -6.894 3.979 5.196 1.00 88.69 87 LEU A N 1
ATOM 693 C CA . LEU A 1 87 ? -5.446 4.155 5.066 1.00 88.69 87 LEU A CA 1
ATOM 694 C C . LEU A 1 87 ? -4.785 2.952 4.384 1.00 88.69 87 LEU A C 1
ATOM 696 O O . LEU A 1 87 ? -3.880 3.122 3.565 1.00 88.69 87 LEU A O 1
ATOM 700 N N . ARG A 1 88 ? -5.223 1.724 4.687 1.00 86.81 88 ARG A N 1
ATOM 701 C CA . ARG A 1 88 ? -4.746 0.516 3.995 1.00 86.81 88 ARG A CA 1
ATOM 702 C C . ARG A 1 88 ? -5.136 0.536 2.519 1.00 86.81 88 ARG A C 1
ATOM 704 O O . ARG A 1 88 ? -4.291 0.227 1.682 1.00 86.81 88 ARG A O 1
ATOM 711 N N . ALA A 1 89 ? -6.372 0.910 2.195 1.00 88.12 89 ALA A N 1
ATOM 712 C CA . ALA A 1 89 ? -6.850 0.999 0.819 1.00 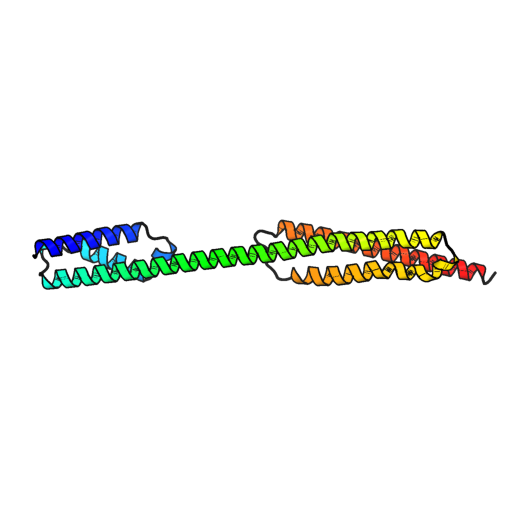88.12 89 ALA A CA 1
ATOM 713 C C . ALA A 1 89 ? -6.114 2.085 0.019 1.00 88.12 89 ALA A C 1
ATOM 715 O O . ALA A 1 89 ? -5.687 1.831 -1.105 1.00 88.12 89 ALA A O 1
ATOM 716 N N . GLU A 1 90 ? -5.901 3.262 0.608 1.00 89.69 90 GLU A N 1
ATOM 717 C CA . GLU A 1 90 ? -5.151 4.364 0.001 1.00 89.69 90 GLU A CA 1
ATOM 718 C C . GLU A 1 90 ? -3.698 3.975 -0.273 1.00 89.69 90 GLU A C 1
ATOM 720 O O . GLU A 1 90 ? -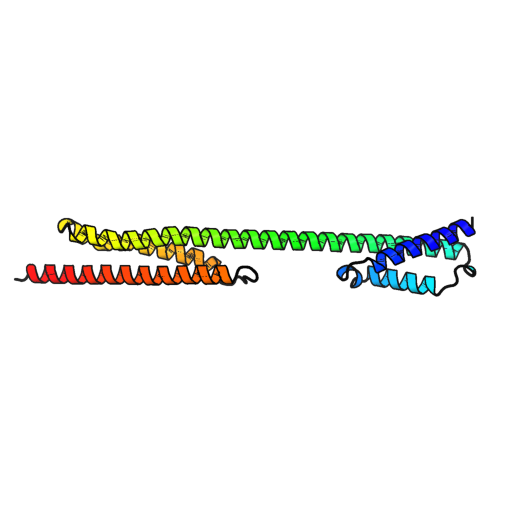3.225 4.143 -1.397 1.00 89.69 90 GLU A O 1
ATOM 725 N N . ARG A 1 91 ? -3.013 3.371 0.710 1.00 86.06 91 ARG A N 1
ATOM 726 C CA . ARG A 1 91 ? -1.642 2.866 0.528 1.00 86.06 91 ARG A CA 1
ATOM 727 C C . ARG A 1 91 ? -1.570 1.823 -0.583 1.00 86.06 91 ARG A C 1
ATOM 729 O O . ARG A 1 91 ? -0.694 1.904 -1.437 1.00 86.06 91 ARG A O 1
ATOM 736 N N . LEU A 1 92 ? -2.511 0.877 -0.619 1.00 88.25 92 LEU A N 1
ATOM 737 C CA . LEU A 1 92 ? -2.577 -0.122 -1.689 1.00 88.25 92 LEU A CA 1
ATOM 738 C C . LEU A 1 92 ? -2.830 0.514 -3.062 1.00 88.25 92 LEU A C 1
ATOM 740 O O . LEU A 1 92 ? -2.251 0.066 -4.051 1.00 88.25 92 LEU A O 1
ATOM 744 N N . ALA A 1 93 ? -3.671 1.546 -3.142 1.00 88.69 93 ALA A N 1
ATOM 745 C CA . ALA A 1 93 ? -3.941 2.258 -4.386 1.00 88.69 93 ALA A CA 1
ATOM 746 C C . ALA A 1 93 ? -2.714 3.046 -4.874 1.00 88.69 93 ALA A C 1
ATOM 748 O O . ALA A 1 93 ? -2.412 3.032 -6.068 1.00 88.69 93 ALA A O 1
ATOM 749 N N . GLU A 1 94 ? -1.986 3.703 -3.969 1.00 87.94 94 GLU A N 1
ATOM 750 C CA . GLU A 1 94 ? -0.724 4.381 -4.280 1.00 87.94 94 GLU A CA 1
ATOM 751 C C . GLU A 1 94 ? 0.324 3.384 -4.794 1.00 87.94 94 GLU A C 1
ATOM 753 O O . GLU A 1 94 ? 0.904 3.575 -5.863 1.00 87.94 94 GLU A O 1
ATOM 758 N N . ASP A 1 95 ? 0.496 2.270 -4.087 1.00 88.06 95 ASP A N 1
ATOM 759 C CA . ASP A 1 95 ? 1.419 1.199 -4.453 1.00 88.06 95 ASP A CA 1
ATOM 760 C C . ASP A 1 95 ? 1.083 0.585 -5.827 1.00 88.06 95 ASP A C 1
ATOM 762 O O . ASP A 1 95 ? 1.975 0.297 -6.632 1.00 88.06 95 ASP A O 1
ATOM 766 N N . GLN A 1 96 ? -0.205 0.424 -6.145 1.00 88.12 96 GLN A N 1
ATOM 767 C CA . GLN A 1 96 ? -0.646 -0.007 -7.473 1.00 88.12 96 GLN A CA 1
ATOM 768 C C . GLN A 1 96 ? -0.320 1.021 -8.559 1.00 88.12 96 GLN A C 1
ATOM 770 O O . GLN A 1 96 ? 0.143 0.626 -9.630 1.00 88.12 96 GLN A O 1
ATOM 775 N N . ARG A 1 97 ? -0.520 2.320 -8.298 1.00 89.62 97 ARG A N 1
ATOM 776 C CA . ARG A 1 97 ? -0.176 3.390 -9.251 1.00 89.62 97 ARG A CA 1
ATOM 777 C C . ARG A 1 97 ? 1.315 3.381 -9.576 1.00 89.62 97 ARG A C 1
ATOM 779 O O . ARG A 1 97 ? 1.663 3.353 -10.752 1.00 89.62 97 ARG A O 1
ATOM 786 N N . LEU A 1 98 ? 2.178 3.269 -8.564 1.00 87.62 98 LEU A N 1
ATOM 787 C CA . LEU A 1 98 ? 3.630 3.173 -8.759 1.00 87.62 98 LEU A CA 1
ATOM 788 C C . LEU A 1 98 ? 4.022 1.980 -9.645 1.00 87.62 98 LEU A C 1
ATOM 790 O O . LEU A 1 98 ? 4.866 2.103 -10.533 1.00 87.62 98 LEU A O 1
ATOM 794 N N . LEU A 1 99 ? 3.387 0.820 -9.450 1.00 87.81 99 LEU A N 1
ATOM 795 C CA . LEU A 1 99 ? 3.624 -0.351 -10.299 1.00 87.81 99 LEU A CA 1
ATOM 796 C C . LEU A 1 99 ? 3.128 -0.159 -11.737 1.00 87.81 99 LEU A C 1
ATOM 798 O O . LEU A 1 99 ? 3.792 -0.609 -12.677 1.00 87.81 99 LEU A O 1
ATOM 802 N N . MET A 1 100 ? 1.976 0.487 -11.925 1.00 89.31 100 MET A N 1
ATOM 803 C CA . MET A 1 100 ? 1.451 0.799 -13.257 1.00 89.31 100 MET A CA 1
ATOM 804 C C . MET A 1 100 ? 2.378 1.762 -14.002 1.00 89.31 100 MET A C 1
ATOM 806 O O . MET A 1 100 ? 2.706 1.504 -15.163 1.00 89.31 100 MET A O 1
ATOM 810 N N . ASP A 1 101 ? 2.869 2.796 -13.321 1.00 88.44 101 ASP A N 1
ATOM 811 C CA . ASP A 1 101 ? 3.815 3.765 -13.874 1.00 88.44 101 ASP A CA 1
ATOM 812 C C . ASP A 1 101 ? 5.146 3.100 -14.245 1.00 88.44 101 ASP A C 1
ATOM 814 O O . ASP A 1 101 ? 5.650 3.294 -15.358 1.00 88.44 101 ASP A O 1
ATOM 818 N N . LEU A 1 102 ? 5.676 2.223 -13.380 1.00 87.25 102 LEU A N 1
ATOM 819 C CA . LEU A 1 102 ? 6.882 1.450 -13.683 1.00 87.25 102 LEU A CA 1
ATOM 820 C C . LEU A 1 102 ? 6.690 0.580 -14.932 1.00 87.25 102 LEU A C 1
ATOM 822 O O . LEU A 1 102 ? 7.571 0.513 -15.790 1.00 87.25 102 LEU A O 1
ATOM 826 N N . ASN A 1 103 ? 5.544 -0.091 -15.061 1.00 88.38 103 ASN A N 1
ATOM 827 C CA . ASN A 1 103 ? 5.270 -0.948 -16.210 1.00 88.38 103 ASN A CA 1
ATOM 828 C C . ASN A 1 103 ? 5.105 -0.135 -17.508 1.00 88.38 103 ASN A C 1
ATOM 830 O O . ASN A 1 103 ? 5.628 -0.528 -18.553 1.00 88.38 103 ASN A O 1
ATOM 834 N N . ALA A 1 104 ? 4.449 1.028 -17.453 1.00 89.75 104 ALA A N 1
ATOM 835 C CA . ALA A 1 104 ? 4.368 1.945 -18.590 1.00 89.75 104 ALA A CA 1
ATOM 836 C C . ALA A 1 104 ? 5.766 2.420 -19.024 1.00 89.75 104 ALA A C 1
ATOM 838 O O . ALA A 1 104 ? 6.085 2.438 -20.219 1.00 89.75 104 ALA A O 1
ATOM 839 N N . GLN A 1 105 ? 6.634 2.728 -18.057 1.00 87.56 105 GLN A N 1
ATOM 840 C CA . GLN A 1 105 ? 8.010 3.122 -18.329 1.00 87.56 105 GLN A CA 1
ATOM 841 C C . GLN A 1 105 ? 8.854 1.960 -18.876 1.00 87.56 105 GLN A 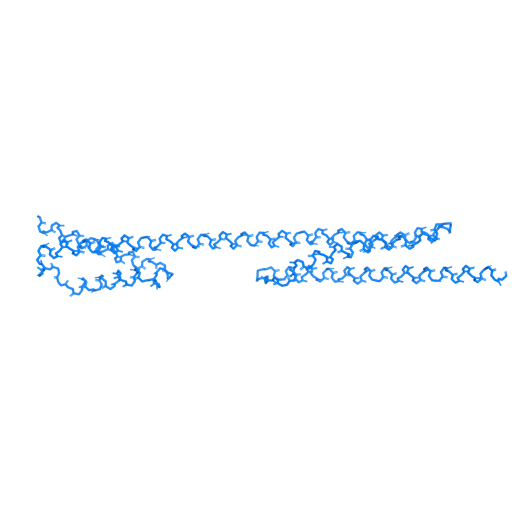C 1
ATOM 843 O O . GLN A 1 105 ? 9.640 2.182 -19.795 1.00 87.56 105 GLN A O 1
ATOM 848 N N . CYS A 1 106 ? 8.642 0.717 -18.424 1.00 87.94 106 CYS A N 1
ATOM 849 C CA . CYS A 1 106 ? 9.250 -0.478 -19.024 1.00 87.94 106 CYS A CA 1
ATOM 850 C C . CYS A 1 106 ? 8.935 -0.588 -20.522 1.00 87.94 106 CYS A C 1
ATOM 852 O O . CYS A 1 106 ? 9.826 -0.884 -21.316 1.00 87.94 106 CYS A O 1
ATOM 854 N N . VAL A 1 107 ? 7.683 -0.342 -20.930 1.00 89.19 107 VAL A N 1
ATOM 855 C CA . VAL A 1 107 ? 7.283 -0.399 -22.348 1.00 89.19 107 VAL A CA 1
ATOM 856 C C . VAL A 1 107 ? 7.986 0.691 -23.156 1.00 89.19 107 VAL A C 1
ATOM 858 O O . VAL A 1 107 ? 8.536 0.404 -24.222 1.00 89.19 107 VAL A O 1
ATOM 861 N N . ARG A 1 108 ? 8.023 1.926 -22.640 1.00 88.44 108 ARG A N 1
ATOM 862 C CA . ARG A 1 108 ? 8.756 3.032 -23.276 1.00 88.44 108 ARG A CA 1
ATOM 863 C C . ARG A 1 108 ? 10.242 2.713 -23.392 1.00 88.44 108 ARG A C 1
ATOM 865 O O . ARG A 1 108 ? 10.811 2.858 -24.470 1.00 88.44 108 ARG A O 1
ATOM 872 N N . TYR A 1 109 ? 10.850 2.217 -22.317 1.00 88.94 109 TYR A N 1
ATOM 873 C CA . TYR A 1 109 ? 12.266 1.877 -22.294 1.00 88.94 109 TYR A CA 1
ATOM 874 C C . TYR A 1 109 ? 12.596 0.749 -23.272 1.00 88.94 109 TYR A C 1
ATOM 876 O O . TYR A 1 109 ? 13.547 0.870 -24.038 1.00 88.94 109 TYR A O 1
ATOM 884 N N . ARG A 1 110 ? 11.764 -0.296 -23.340 1.00 86.94 110 ARG A N 1
ATOM 885 C CA . ARG A 1 110 ? 11.888 -1.353 -24.352 1.00 86.94 110 ARG A CA 1
ATOM 886 C C . ARG A 1 110 ? 11.915 -0.774 -25.764 1.00 86.94 110 ARG A C 1
ATOM 888 O O . ARG A 1 110 ? 12.787 -1.139 -26.543 1.00 86.94 110 ARG A O 1
ATOM 895 N N . ASN A 1 111 ? 10.991 0.130 -26.089 1.00 88.25 111 ASN A N 1
ATOM 896 C CA . ASN A 1 111 ? 10.947 0.745 -27.414 1.00 88.25 111 ASN A CA 1
ATOM 897 C C . ASN A 1 111 ? 12.214 1.567 -27.699 1.00 88.25 111 ASN A C 1
ATOM 899 O O . ASN A 1 111 ? 12.745 1.479 -28.800 1.00 88.25 111 ASN A O 1
ATOM 903 N N . LEU A 1 112 ? 12.738 2.303 -26.712 1.00 87.00 112 LEU A N 1
ATOM 904 C CA . LEU A 1 112 ? 14.000 3.042 -26.851 1.00 87.00 112 LEU A CA 1
ATOM 905 C C . LEU A 1 112 ? 15.188 2.103 -27.106 1.00 87.00 112 LEU A C 1
ATOM 907 O O . LEU A 1 112 ? 15.972 2.359 -28.014 1.00 87.00 112 LEU A O 1
ATOM 911 N N . VAL A 1 113 ? 15.286 0.990 -26.371 1.00 84.94 113 VAL A N 1
ATOM 912 C CA . VAL A 1 113 ? 16.332 -0.029 -26.583 1.00 84.94 113 VAL A CA 1
ATOM 913 C C . VAL A 1 113 ? 16.237 -0.632 -27.987 1.00 84.94 113 VAL A C 1
ATOM 915 O O . VAL A 1 113 ? 17.251 -0.756 -28.669 1.00 84.94 113 VAL A O 1
ATOM 918 N N . VAL A 1 114 ? 15.026 -0.959 -28.449 1.00 86.12 114 VAL A N 1
ATOM 919 C CA . VAL A 1 114 ? 14.802 -1.489 -29.805 1.00 86.12 114 VAL A CA 1
ATOM 920 C C . VAL A 1 114 ? 15.201 -0.466 -30.871 1.00 86.12 114 VAL A C 1
ATOM 922 O O . VAL A 1 114 ? 15.924 -0.815 -31.801 1.00 86.12 114 VAL A O 1
ATOM 925 N N . ILE A 1 115 ? 14.788 0.799 -30.733 1.00 84.69 115 ILE A N 1
ATOM 926 C CA . ILE A 1 115 ? 15.158 1.876 -31.667 1.00 84.69 115 ILE A CA 1
ATOM 927 C C . ILE A 1 115 ? 16.678 2.004 -31.753 1.00 84.69 115 ILE A C 1
ATOM 929 O O . ILE A 1 115 ? 17.227 2.076 -32.850 1.00 84.69 115 ILE A O 1
ATOM 933 N N . SER A 1 116 ? 17.363 1.973 -30.614 1.00 80.12 116 SER A N 1
ATOM 934 C CA . SER A 1 116 ? 18.820 2.048 -30.554 1.00 80.12 116 SER A CA 1
ATOM 935 C C . SER A 1 116 ? 19.539 0.841 -31.144 1.00 80.12 116 SER A C 1
ATOM 937 O O . SER A 1 116 ? 20.696 0.973 -31.521 1.00 80.12 116 SER A O 1
ATOM 939 N N . PHE A 1 117 ? 18.874 -0.309 -31.262 1.00 78.88 117 PHE A N 1
ATOM 940 C CA . PHE A 1 117 ? 19.412 -1.473 -31.965 1.00 78.88 117 PHE A CA 1
ATOM 941 C C . PHE A 1 117 ? 19.203 -1.386 -33.484 1.00 78.88 117 PHE A C 1
ATOM 943 O O . PHE A 1 117 ? 20.075 -1.768 -34.259 1.00 78.88 117 PHE A O 1
ATOM 950 N N . VAL A 1 118 ? 18.057 -0.859 -33.925 1.00 81.50 118 VAL A N 1
ATOM 951 C CA . VAL A 1 118 ? 17.699 -0.778 -35.352 1.00 81.50 118 VAL A CA 1
ATOM 952 C C . VAL A 1 118 ? 18.372 0.408 -36.050 1.00 81.50 118 VAL A C 1
ATOM 954 O O . VAL A 1 118 ? 18.828 0.274 -37.183 1.00 81.50 118 VAL A O 1
ATOM 957 N N . MET A 1 119 ? 18.473 1.560 -35.380 1.00 79.12 119 MET A N 1
ATOM 958 C CA . MET A 1 119 ? 19.074 2.782 -35.932 1.00 79.12 119 MET A CA 1
ATOM 959 C C . MET A 1 119 ? 20.502 2.573 -36.480 1.00 79.12 119 MET A C 1
ATOM 961 O O . MET A 1 119 ? 20.748 2.987 -37.612 1.00 79.12 119 MET A O 1
ATOM 965 N N . PRO A 1 120 ? 21.436 1.896 -35.779 1.00 74.31 120 PRO A N 1
ATOM 966 C CA . PRO A 1 120 ? 22.774 1.617 -36.304 1.00 74.31 120 PRO A CA 1
ATOM 967 C C . PRO A 1 120 ? 22.779 0.886 -37.652 1.00 74.31 120 PRO A C 1
ATOM 969 O O . PRO A 1 120 ? 23.594 1.214 -38.510 1.00 74.31 120 PRO A O 1
ATOM 972 N N . LEU A 1 121 ? 21.846 -0.047 -37.884 1.00 76.12 121 LEU A N 1
ATOM 973 C CA . LEU A 1 121 ? 21.752 -0.786 -39.151 1.00 76.12 121 LEU A CA 1
ATOM 974 C C . LEU A 1 121 ? 21.437 0.136 -40.338 1.00 76.12 121 LEU A C 1
ATOM 976 O O . LEU A 1 121 ? 21.944 -0.081 -41.436 1.00 76.12 121 LEU A O 1
ATOM 980 N N . PHE A 1 122 ? 20.663 1.202 -40.118 1.00 75.31 122 PHE A N 1
ATOM 981 C CA . PHE A 1 122 ? 20.411 2.219 -41.141 1.00 75.31 122 PHE A CA 1
ATOM 982 C C . PHE A 1 122 ? 21.704 2.956 -41.529 1.00 75.31 122 PHE A C 1
ATOM 984 O O . PHE A 1 122 ? 21.997 3.132 -42.713 1.00 75.31 122 PHE A O 1
ATOM 991 N N . PHE A 1 123 ? 22.535 3.311 -40.545 1.00 71.06 123 PHE A N 1
ATOM 992 C CA . PHE A 1 123 ? 23.816 3.984 -40.780 1.00 71.06 123 PHE A CA 1
ATOM 993 C C . PHE A 1 123 ? 24.847 3.100 -41.494 1.00 71.06 123 PHE A C 1
ATOM 995 O O . PHE A 1 123 ? 25.671 3.623 -42.241 1.00 71.06 123 PHE A O 1
ATOM 1002 N N . VAL A 1 124 ? 24.773 1.772 -41.340 1.00 67.25 124 VAL A N 1
ATOM 1003 C CA . VAL A 1 124 ? 25.603 0.823 -42.110 1.00 67.25 124 VAL A CA 1
ATOM 1004 C C . VAL A 1 124 ? 25.342 0.954 -43.612 1.00 67.25 124 VAL A C 1
ATOM 1006 O O . VAL A 1 124 ? 26.276 0.914 -44.409 1.00 67.25 124 VAL A O 1
ATOM 1009 N N . THR A 1 125 ? 24.084 1.152 -44.011 1.00 72.19 125 THR A N 1
ATOM 1010 C CA . THR A 1 125 ? 23.709 1.279 -45.429 1.00 72.19 125 THR A CA 1
ATOM 1011 C C . THR A 1 125 ? 24.001 2.658 -46.027 1.00 72.19 125 THR A C 1
ATOM 1013 O O . THR A 1 125 ? 23.934 2.818 -47.244 1.00 72.19 125 THR A O 1
ATOM 1016 N N . TRP A 1 126 ? 24.375 3.647 -45.202 1.00 74.12 126 TRP A N 1
ATOM 1017 C CA . TRP A 1 126 ? 24.649 5.017 -45.638 1.00 74.12 126 TRP A CA 1
ATOM 1018 C C . TRP A 1 126 ? 25.994 5.540 -45.092 1.00 74.12 126 TRP A C 1
ATOM 1020 O O . TRP A 1 126 ? 26.043 6.183 -44.039 1.00 74.12 126 TRP A O 1
ATOM 1030 N N . PRO A 1 127 ? 27.102 5.366 -45.841 1.00 68.44 127 PRO A N 1
ATOM 1031 C CA . PRO A 1 127 ? 28.459 5.668 -45.370 1.00 68.44 127 PRO A CA 1
ATOM 1032 C C . PRO A 1 127 ? 28.665 7.107 -44.874 1.00 68.44 127 PRO A C 1
ATOM 1034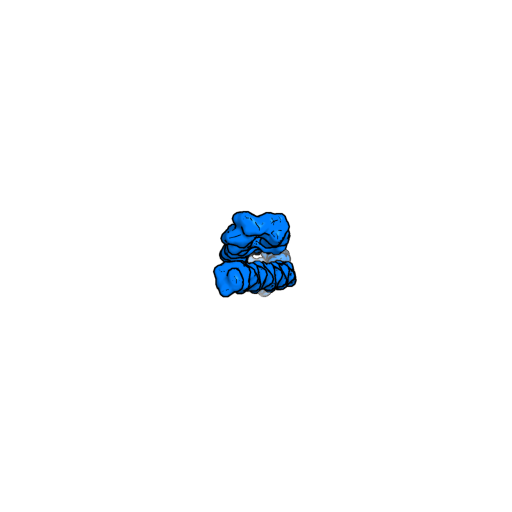 O O . PRO A 1 127 ? 29.333 7.321 -43.867 1.00 68.44 127 PRO A O 1
ATOM 1037 N N . ALA A 1 128 ? 28.039 8.102 -45.515 1.00 72.31 128 ALA A N 1
ATOM 1038 C CA . ALA A 1 128 ? 28.133 9.513 -45.116 1.00 72.31 128 ALA A CA 1
ATOM 1039 C C . ALA A 1 128 ? 27.542 9.808 -43.721 1.00 72.31 128 ALA A C 1
ATOM 1041 O O . ALA A 1 128 ? 27.893 10.804 -43.082 1.00 72.31 128 ALA A O 1
ATOM 1042 N N . ALA A 1 129 ? 26.643 8.945 -43.245 1.00 69.75 129 ALA A N 1
ATOM 1043 C CA . ALA A 1 129 ? 25.952 9.097 -41.977 1.00 69.75 129 ALA A CA 1
ATOM 1044 C C . ALA A 1 129 ? 26.580 8.255 -40.845 1.00 69.75 129 ALA A C 1
ATOM 1046 O O . ALA A 1 129 ? 26.250 8.465 -39.682 1.00 69.75 129 ALA A O 1
ATOM 1047 N N . SER A 1 130 ? 27.538 7.370 -41.150 1.00 69.38 130 SER A N 1
ATOM 1048 C CA . SER A 1 130 ? 28.231 6.491 -40.185 1.00 69.38 130 SER A CA 1
ATOM 1049 C C . SER A 1 130 ? 28.868 7.229 -38.995 1.00 69.38 130 SER A C 1
ATOM 1051 O O . SER A 1 130 ? 28.840 6.735 -37.868 1.00 69.38 130 SER A O 1
ATOM 1053 N N . ARG A 1 131 ? 29.348 8.464 -39.204 1.00 72.38 131 ARG A N 1
ATOM 1054 C CA . ARG A 1 131 ? 29.858 9.362 -38.148 1.00 72.38 131 ARG A CA 1
ATOM 1055 C C . ARG A 1 131 ? 28.838 9.690 -37.051 1.00 72.38 131 ARG A C 1
ATOM 1057 O O . ARG A 1 131 ? 29.224 10.105 -35.965 1.00 72.38 131 ARG A O 1
ATOM 1064 N N . PHE A 1 132 ? 27.546 9.507 -37.321 1.00 78.62 132 PHE A N 1
ATOM 1065 C CA . PHE A 1 132 ? 26.459 9.771 -36.382 1.00 78.62 132 PHE A CA 1
ATOM 1066 C C . PHE A 1 132 ? 25.988 8.523 -35.626 1.00 78.62 132 PHE A C 1
ATOM 1068 O O . PHE A 1 132 ? 25.065 8.631 -34.824 1.00 78.62 132 PHE A O 1
ATOM 1075 N N . VAL A 1 133 ? 26.615 7.352 -35.813 1.00 77.00 133 VAL A N 1
ATOM 1076 C CA . VAL A 1 133 ? 26.155 6.098 -35.187 1.00 77.00 133 VAL A CA 1
ATOM 1077 C C . VAL A 1 133 ? 26.088 6.185 -33.657 1.00 77.00 133 VAL A C 1
ATOM 1079 O O . VAL A 1 133 ? 25.213 5.586 -33.041 1.00 77.00 133 VAL A O 1
ATOM 1082 N N . LEU A 1 134 ? 26.963 6.983 -33.033 1.00 80.25 134 LEU A N 1
ATOM 1083 C CA . LEU A 1 134 ? 26.975 7.178 -31.582 1.00 80.25 134 LEU A CA 1
ATOM 1084 C C . LEU A 1 134 ? 25.715 7.894 -31.073 1.00 80.25 134 LEU A C 1
ATOM 1086 O O . LEU A 1 134 ? 25.326 7.686 -29.925 1.00 80.25 134 LEU A O 1
ATOM 1090 N N . LEU A 1 135 ? 25.018 8.664 -31.919 1.00 83.19 135 LEU A N 1
ATOM 1091 C CA . LEU A 1 135 ? 23.729 9.266 -31.558 1.00 83.19 135 LEU A CA 1
ATOM 1092 C C . LEU A 1 135 ? 22.657 8.202 -31.279 1.00 83.19 135 LEU A C 1
ATOM 1094 O O . LEU A 1 135 ? 21.721 8.465 -30.525 1.00 83.19 135 LEU A O 1
ATOM 1098 N N . CYS A 1 136 ? 22.822 6.976 -31.788 1.00 81.12 136 CYS A N 1
ATOM 1099 C CA . CYS A 1 136 ? 21.925 5.856 -31.497 1.00 81.12 136 CYS A CA 1
ATOM 1100 C C . CYS A 1 136 ? 21.964 5.427 -30.024 1.00 81.12 136 CYS A C 1
ATOM 1102 O O . CYS A 1 136 ? 21.034 4.767 -29.566 1.00 81.12 136 CYS A O 1
ATOM 1104 N N . LEU A 1 137 ? 23.002 5.802 -29.268 1.00 82.19 137 LEU A N 1
ATOM 1105 C CA . LEU A 1 137 ? 23.106 5.508 -27.836 1.00 82.19 137 LEU A CA 1
ATOM 1106 C C . LEU A 1 137 ? 22.254 6.449 -26.976 1.00 82.19 137 LEU A C 1
ATOM 1108 O O . LEU A 1 137 ? 21.868 6.082 -25.867 1.00 82.19 137 LEU A O 1
ATOM 1112 N N . VAL A 1 138 ? 21.928 7.645 -27.478 1.00 86.50 138 VAL A N 1
ATOM 1113 C CA . VAL A 1 138 ? 21.207 8.676 -26.715 1.00 86.50 138 VAL A CA 1
ATOM 1114 C C . VAL A 1 138 ? 19.840 8.179 -26.210 1.00 86.50 138 VAL A C 1
ATOM 1116 O O . VAL A 1 138 ? 19.582 8.319 -25.013 1.00 86.50 138 VAL A O 1
ATOM 1119 N N . PRO A 1 139 ? 18.983 7.529 -27.028 1.00 84.31 139 PRO A N 1
ATOM 1120 C CA . PRO A 1 139 ? 17.715 6.974 -26.549 1.00 84.31 139 PRO A CA 1
ATOM 1121 C C . PRO A 1 139 ? 17.885 5.922 -25.441 1.00 84.31 139 PRO A C 1
ATOM 1123 O O . PRO A 1 139 ? 17.107 5.923 -24.485 1.00 84.31 139 PRO A O 1
ATOM 1126 N N . VAL A 1 140 ? 18.915 5.064 -25.518 1.00 83.88 140 VAL A N 1
ATOM 1127 C CA . VAL A 1 140 ? 19.214 4.069 -24.468 1.00 83.88 140 VAL A CA 1
ATOM 1128 C C . VAL A 1 140 ? 19.583 4.751 -23.160 1.00 83.88 140 VAL A C 1
ATOM 1130 O O . VAL A 1 140 ? 19.052 4.384 -22.115 1.00 83.88 140 VAL A O 1
ATOM 1133 N N . LEU A 1 141 ? 20.470 5.747 -23.208 1.00 85.38 141 LEU A N 1
ATOM 1134 C CA . LEU A 1 141 ? 20.938 6.459 -22.018 1.00 85.38 141 LEU A CA 1
ATOM 1135 C C . LEU A 1 141 ? 19.800 7.228 -21.337 1.00 85.38 141 LEU A C 1
ATOM 1137 O O . LEU A 1 141 ? 19.662 7.166 -20.115 1.00 85.38 141 LEU A O 1
ATOM 1141 N N . ILE A 1 142 ? 18.945 7.890 -22.124 1.00 87.50 142 ILE A N 1
ATOM 1142 C CA . ILE A 1 142 ? 17.739 8.559 -21.615 1.00 87.50 142 ILE A CA 1
ATOM 1143 C C . ILE A 1 142 ? 16.807 7.536 -20.958 1.00 87.50 142 ILE A C 1
ATOM 1145 O O . ILE A 1 142 ? 16.358 7.741 -19.829 1.00 87.50 142 ILE A O 1
ATOM 1149 N N . GLY A 1 143 ? 16.545 6.417 -21.638 1.00 85.12 143 GLY A N 1
ATOM 1150 C CA . GLY A 1 143 ? 15.703 5.344 -21.120 1.00 85.12 143 GLY A CA 1
ATOM 1151 C C . GLY A 1 143 ? 16.236 4.749 -19.814 1.00 85.12 143 GLY A C 1
ATOM 1152 O O . GLY A 1 143 ? 15.474 4.600 -18.860 1.00 85.12 143 GLY A O 1
ATOM 1153 N N . PHE A 1 144 ? 17.545 4.495 -19.736 1.00 86.56 144 PHE A N 1
ATOM 1154 C CA . PHE A 1 144 ? 18.228 4.011 -18.537 1.00 86.56 144 PHE A CA 1
ATOM 1155 C C . PHE A 1 144 ? 18.073 4.991 -17.371 1.00 86.56 144 PHE A C 1
ATOM 1157 O O . PHE A 1 144 ? 17.683 4.589 -16.277 1.00 86.56 144 PHE A O 1
ATOM 1164 N N . GLY A 1 145 ? 18.341 6.283 -17.600 1.00 87.69 145 GLY A N 1
ATOM 1165 C CA . GLY A 1 145 ? 18.239 7.313 -16.564 1.00 87.69 145 GLY A CA 1
ATOM 1166 C C . GLY A 1 145 ? 16.824 7.423 -15.996 1.00 87.69 145 GLY A C 1
ATOM 1167 O O . GLY A 1 145 ? 16.638 7.393 -14.779 1.00 87.69 145 GLY A O 1
ATOM 1168 N N . GLN A 1 146 ? 15.817 7.462 -16.874 1.00 88.81 146 GLN A N 1
ATOM 1169 C CA . GLN A 1 146 ? 14.411 7.504 -16.465 1.00 88.81 146 GLN A CA 1
ATOM 1170 C C . GLN A 1 146 ? 13.996 6.236 -15.710 1.00 88.81 146 GLN A C 1
ATOM 1172 O O . GLN A 1 146 ? 13.327 6.320 -14.682 1.00 88.81 146 GLN A O 1
ATOM 1177 N N . MET A 1 147 ? 14.412 5.062 -16.192 1.00 87.81 147 MET A N 1
ATOM 1178 C CA . MET A 1 147 ? 14.072 3.790 -15.560 1.00 87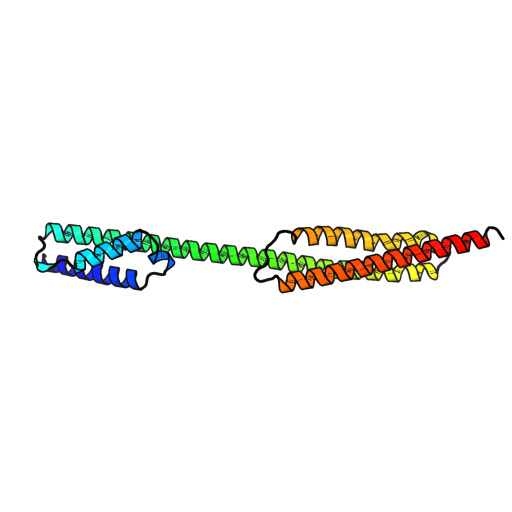.81 147 MET A CA 1
ATOM 1179 C C . MET A 1 147 ? 14.713 3.649 -14.178 1.00 87.81 147 MET A C 1
ATOM 1181 O O . MET A 1 147 ? 14.061 3.188 -13.243 1.00 87.81 147 MET A O 1
ATOM 1185 N N . ARG A 1 148 ? 15.966 4.098 -14.031 1.00 85.44 148 ARG A N 1
ATOM 1186 C CA . ARG A 1 148 ? 16.688 4.112 -12.757 1.00 85.44 148 ARG A CA 1
ATOM 1187 C C . ARG A 1 148 ? 16.003 5.016 -11.733 1.00 85.44 148 ARG A C 1
ATOM 1189 O O . ARG A 1 148 ? 15.791 4.581 -10.603 1.00 85.44 148 ARG A O 1
ATOM 1196 N N . ALA A 1 149 ? 15.619 6.230 -12.133 1.00 85.88 149 ALA A N 1
ATOM 1197 C CA . ALA A 1 149 ? 14.912 7.172 -11.263 1.00 85.88 149 ALA A CA 1
ATOM 1198 C C . ALA A 1 149 ? 13.570 6.603 -10.766 1.00 85.88 149 ALA A C 1
ATOM 1200 O O . ALA A 1 149 ? 13.245 6.712 -9.588 1.00 85.88 149 ALA A O 1
ATOM 1201 N N . GLN A 1 150 ? 12.821 5.927 -11.642 1.00 84.81 150 GLN A N 1
ATOM 1202 C CA . GLN A 1 150 ? 11.556 5.283 -11.276 1.00 84.81 150 GLN A CA 1
ATOM 1203 C C . GLN A 1 150 ? 11.763 4.055 -10.378 1.00 84.81 150 GLN A C 1
ATOM 1205 O O . GLN A 1 150 ? 11.037 3.860 -9.407 1.00 84.81 150 GLN A O 1
ATOM 1210 N N . SER A 1 151 ? 12.793 3.240 -10.635 1.00 82.62 151 SER A N 1
ATOM 1211 C CA . SER A 1 151 ? 13.077 2.071 -9.794 1.00 82.62 151 SER A CA 1
ATOM 1212 C C . SER A 1 151 ? 13.528 2.433 -8.376 1.00 82.62 151 SER A C 1
ATOM 1214 O O . SER A 1 151 ? 13.254 1.669 -7.455 1.00 82.62 151 SER A O 1
ATOM 1216 N N . GLN A 1 152 ? 14.158 3.599 -8.183 1.00 84.50 152 GLN A N 1
ATOM 1217 C CA . GLN A 1 152 ? 14.558 4.086 -6.857 1.00 84.50 152 GLN A CA 1
ATOM 1218 C C . GLN A 1 152 ? 13.356 4.322 -5.936 1.00 84.50 152 GLN A C 1
ATOM 1220 O O . GLN A 1 152 ? 13.457 4.092 -4.736 1.00 84.50 152 GLN A O 1
ATOM 1225 N N . GLN A 1 153 ? 12.192 4.691 -6.482 1.00 80.75 153 GLN A N 1
ATOM 1226 C CA . GLN A 1 153 ? 10.965 4.875 -5.694 1.00 80.75 153 GLN A CA 1
ATOM 1227 C C . GLN A 1 153 ? 10.437 3.560 -5.090 1.00 80.75 153 GLN A C 1
ATOM 1229 O O . GLN A 1 153 ? 9.621 3.577 -4.169 1.00 80.75 153 GLN A O 1
ATOM 1234 N N . LEU A 1 154 ? 10.910 2.416 -5.596 1.00 79.69 154 LEU A N 1
ATOM 1235 C CA . LEU A 1 154 ? 10.549 1.085 -5.111 1.00 79.69 154 LEU A CA 1
ATOM 1236 C C . LEU A 1 154 ? 11.523 0.552 -4.051 1.00 79.69 154 LEU A C 1
ATOM 1238 O O . LEU A 1 154 ? 11.248 -0.492 -3.450 1.00 79.69 154 LEU A O 1
ATOM 1242 N N . GLU A 1 155 ? 12.678 1.193 -3.855 1.00 78.12 155 GLU A N 1
ATOM 1243 C CA . GLU A 1 155 ? 13.667 0.797 -2.850 1.00 78.12 155 GLU A CA 1
ATOM 1244 C C . GLU A 1 155 ? 13.209 1.239 -1.449 1.00 78.12 155 GLU A C 1
ATOM 1246 O O . GLU A 1 155 ? 12.659 2.319 -1.264 1.00 78.12 155 GLU A O 1
ATOM 1251 N N . GLY A 1 156 ? 13.374 0.371 -0.445 1.00 74.88 156 GLY A N 1
ATOM 1252 C CA . GLY A 1 156 ? 12.997 0.658 0.949 1.00 74.88 156 GLY A CA 1
ATOM 1253 C C . GLY A 1 156 ? 11.510 0.493 1.307 1.00 74.88 156 GLY A C 1
ATOM 1254 O O . GLY A 1 156 ? 11.187 0.457 2.493 1.00 74.88 156 GLY A O 1
ATOM 1255 N N . ARG A 1 157 ? 10.601 0.329 0.334 1.00 80.00 157 ARG A N 1
ATOM 1256 C CA . ARG A 1 157 ? 9.181 0.012 0.597 1.00 80.00 157 ARG A CA 1
ATOM 1257 C C . ARG A 1 157 ? 8.965 -1.487 0.867 1.00 80.00 157 ARG A C 1
ATOM 1259 O O . ARG A 1 157 ? 9.590 -2.337 0.232 1.00 80.00 157 ARG A O 1
ATOM 1266 N N . ILE A 1 158 ? 8.060 -1.810 1.798 1.00 78.38 158 ILE A N 1
ATOM 1267 C CA . ILE A 1 158 ? 7.671 -3.188 2.154 1.00 78.38 158 ILE A CA 1
ATOM 1268 C C . ILE A 1 158 ? 6.366 -3.545 1.432 1.00 78.38 158 ILE A C 1
ATOM 1270 O O . ILE A 1 158 ? 5.307 -3.024 1.770 1.00 78.38 158 ILE A O 1
ATOM 1274 N N . TRP A 1 159 ? 6.417 -4.488 0.492 1.00 81.56 159 TRP A N 1
ATOM 1275 C CA . TRP A 1 159 ? 5.301 -4.786 -0.412 1.00 81.56 159 TRP A CA 1
ATOM 1276 C C . TRP A 1 159 ? 4.555 -6.066 -0.026 1.00 81.56 159 TRP A C 1
ATOM 1278 O O . TRP A 1 159 ? 4.563 -7.037 -0.770 1.00 81.56 159 TRP A O 1
ATOM 1288 N N . ARG A 1 160 ? 3.880 -6.114 1.128 1.00 74.00 160 ARG A N 1
ATOM 1289 C CA . ARG A 1 160 ? 3.293 -7.381 1.633 1.00 74.00 160 ARG A CA 1
ATOM 1290 C C . ARG A 1 160 ? 2.340 -8.083 0.653 1.00 74.00 160 ARG A C 1
ATOM 1292 O O . ARG A 1 160 ? 2.407 -9.297 0.518 1.00 74.00 160 ARG A O 1
ATOM 1299 N N . VAL A 1 161 ? 1.472 -7.334 -0.029 1.00 78.69 161 VAL A N 1
ATOM 1300 C CA . VAL A 1 161 ? 0.449 -7.896 -0.941 1.00 78.69 161 VAL A CA 1
ATOM 1301 C C . VAL A 1 161 ? 0.926 -7.927 -2.399 1.00 78.69 161 VAL A C 1
ATOM 1303 O O . VAL A 1 161 ? 0.443 -8.718 -3.204 1.00 78.69 161 VAL A O 1
ATOM 1306 N N . LEU A 1 162 ? 1.893 -7.077 -2.753 1.00 83.88 162 LEU A N 1
ATOM 1307 C CA . LEU A 1 162 ? 2.308 -6.844 -4.139 1.00 83.88 162 LEU A CA 1
ATOM 1308 C C . LEU A 1 162 ? 3.726 -7.348 -4.451 1.00 83.88 162 LEU A C 1
ATOM 1310 O O . LEU A 1 162 ? 4.168 -7.194 -5.588 1.00 83.88 162 LEU A O 1
ATOM 1314 N N . GLN A 1 163 ? 4.415 -7.986 -3.495 1.00 85.94 163 GLN A N 1
ATOM 1315 C CA . GLN A 1 163 ? 5.814 -8.420 -3.618 1.00 85.94 163 GLN A CA 1
ATOM 1316 C C . GLN A 1 163 ? 6.089 -9.187 -4.916 1.00 85.94 163 GLN A C 1
ATOM 1318 O O . GLN A 1 163 ? 6.994 -8.823 -5.656 1.00 85.94 163 GLN A O 1
ATOM 1323 N N . ALA A 1 164 ? 5.261 -10.183 -5.251 1.00 85.81 164 ALA A N 1
ATOM 1324 C CA . ALA A 1 164 ? 5.444 -10.980 -6.465 1.00 85.81 164 ALA A CA 1
ATOM 1325 C C . ALA A 1 164 ? 5.405 -10.126 -7.749 1.00 85.81 164 ALA A C 1
ATOM 1327 O O . ALA A 1 164 ? 6.209 -10.326 -8.658 1.00 85.81 164 ALA A O 1
ATOM 1328 N N . ARG A 1 165 ? 4.508 -9.129 -7.806 1.00 85.25 165 ARG A N 1
ATOM 1329 C CA . ARG A 1 165 ? 4.408 -8.201 -8.946 1.00 85.25 165 ARG A CA 1
ATOM 1330 C C . ARG A 1 165 ? 5.601 -7.251 -9.000 1.00 85.25 165 ARG A C 1
ATOM 1332 O O . ARG A 1 165 ? 6.093 -6.955 -10.085 1.00 85.25 165 ARG A O 1
ATOM 1339 N N . VAL A 1 166 ? 6.077 -6.790 -7.844 1.00 86.25 166 VAL A N 1
ATOM 1340 C CA . VAL A 1 166 ? 7.284 -5.957 -7.734 1.00 86.25 166 VAL A CA 1
ATOM 1341 C C . VAL A 1 166 ? 8.511 -6.734 -8.209 1.00 86.25 166 VAL A C 1
ATOM 1343 O O . VAL A 1 166 ? 9.308 -6.202 -8.980 1.00 86.25 166 VAL A O 1
ATOM 1346 N N . ASP A 1 167 ? 8.649 -7.996 -7.805 1.00 87.00 167 ASP A N 1
ATOM 1347 C CA . ASP A 1 167 ? 9.772 -8.854 -8.186 1.00 87.00 167 ASP A CA 1
ATOM 1348 C C . ASP A 1 167 ? 9.770 -9.157 -9.687 1.00 87.00 167 ASP A C 1
ATOM 1350 O O . ASP A 1 167 ? 10.815 -9.057 -10.338 1.00 87.00 167 ASP A O 1
ATOM 1354 N N . GLU A 1 168 ? 8.599 -9.431 -10.268 1.00 88.56 168 GLU A N 1
ATOM 1355 C CA . GLU A 1 168 ? 8.442 -9.579 -11.715 1.00 88.56 168 GLU A CA 1
ATOM 1356 C C . GLU A 1 168 ? 8.817 -8.286 -12.452 1.00 88.56 168 GLU A C 1
ATOM 1358 O O . GLU A 1 168 ? 9.589 -8.309 -13.416 1.00 88.56 168 GLU A O 1
ATOM 1363 N N . ALA A 1 169 ? 8.327 -7.139 -11.980 1.00 85.75 169 ALA A N 1
ATOM 1364 C CA . ALA A 1 169 ? 8.635 -5.853 -12.583 1.00 85.75 169 ALA A CA 1
ATOM 1365 C C . ALA A 1 169 ? 10.146 -5.562 -12.514 1.00 85.75 169 ALA A C 1
ATOM 1367 O O . ALA A 1 169 ? 10.751 -5.246 -13.538 1.00 85.75 169 ALA A O 1
ATOM 1368 N N . ARG A 1 170 ? 10.794 -5.786 -11.361 1.00 86.88 170 ARG A N 1
ATOM 1369 C CA . ARG A 1 170 ? 12.257 -5.687 -11.185 1.00 86.88 170 ARG A CA 1
ATOM 1370 C C . ARG A 1 170 ? 13.027 -6.660 -12.078 1.00 86.88 170 ARG A C 1
ATOM 1372 O O . ARG A 1 170 ? 14.103 -6.315 -12.570 1.00 86.88 170 ARG A O 1
ATOM 1379 N N . ALA A 1 171 ? 12.521 -7.871 -12.305 1.00 88.00 171 ALA A N 1
ATOM 1380 C CA . ALA A 1 171 ? 13.124 -8.814 -13.244 1.00 88.00 171 ALA A CA 1
ATOM 1381 C C . ALA A 1 171 ? 13.079 -8.275 -14.683 1.00 88.00 171 ALA A C 1
ATOM 1383 O O . ALA A 1 171 ? 14.117 -8.249 -15.346 1.00 88.00 171 ALA A O 1
ATOM 1384 N N . ARG A 1 172 ? 11.930 -7.749 -15.131 1.00 87.62 172 ARG A N 1
ATOM 1385 C CA . ARG A 1 172 ? 11.793 -7.102 -16.451 1.00 87.62 172 ARG A CA 1
ATOM 1386 C C . ARG A 1 172 ? 12.726 -5.902 -16.593 1.00 87.62 172 ARG A C 1
ATOM 1388 O O . ARG A 1 172 ? 13.415 -5.784 -17.602 1.00 87.62 172 ARG A O 1
ATOM 1395 N N . VAL A 1 173 ? 12.805 -5.056 -15.563 1.00 87.56 173 VAL A N 1
ATOM 1396 C CA . VAL A 1 173 ? 13.740 -3.925 -15.514 1.00 87.56 173 VAL A CA 1
ATOM 1397 C C . VAL A 1 173 ? 15.172 -4.419 -15.720 1.00 87.56 173 VAL A C 1
ATOM 1399 O O . VAL A 1 173 ? 15.860 -3.925 -16.609 1.00 87.56 173 VAL A O 1
ATOM 1402 N N . ARG A 1 174 ? 15.627 -5.416 -14.948 1.00 89.62 174 ARG A N 1
ATOM 1403 C CA . ARG A 1 174 ? 16.983 -5.980 -15.078 1.00 89.62 174 ARG A CA 1
ATOM 1404 C C . ARG A 1 174 ? 17.247 -6.549 -16.471 1.00 89.62 174 ARG A C 1
ATOM 1406 O O . ARG A 1 174 ? 18.307 -6.285 -17.027 1.00 89.62 174 ARG A O 1
ATOM 1413 N N . MET A 1 175 ? 16.297 -7.278 -17.056 1.00 89.94 175 MET A N 1
ATOM 1414 C CA . MET A 1 175 ? 16.436 -7.793 -18.424 1.00 89.94 175 MET A CA 1
ATOM 1415 C C . MET A 1 175 ? 16.611 -6.662 -19.445 1.00 89.94 175 MET A C 1
ATOM 1417 O O . MET A 1 175 ? 17.499 -6.738 -20.289 1.00 89.94 175 MET A O 1
ATOM 1421 N N . LEU A 1 176 ? 15.823 -5.586 -19.339 1.00 87.25 176 LEU A N 1
ATOM 1422 C CA . LEU A 1 176 ? 15.957 -4.420 -20.219 1.00 87.25 176 LEU A CA 1
ATOM 1423 C C . LEU A 1 176 ? 17.305 -3.713 -20.046 1.00 87.25 176 LEU A C 1
ATOM 1425 O O . LEU A 1 176 ? 17.883 -3.266 -21.030 1.00 87.25 176 LEU A O 1
ATOM 1429 N N . HIS A 1 177 ? 17.838 -3.652 -18.825 1.00 88.81 177 HIS A N 1
ATOM 1430 C CA . HIS A 1 177 ? 19.177 -3.119 -18.569 1.00 88.81 177 HIS A CA 1
ATOM 1431 C C . HIS A 1 177 ? 20.278 -3.956 -19.227 1.00 88.81 177 HIS A C 1
ATOM 1433 O O . HIS A 1 177 ? 21.183 -3.393 -19.840 1.00 88.81 177 HIS A O 1
ATOM 1439 N N . TRP A 1 178 ? 20.189 -5.286 -19.156 1.00 90.25 178 TRP A N 1
ATOM 1440 C CA . TRP A 1 178 ? 21.128 -6.169 -19.851 1.00 90.25 178 TRP A CA 1
ATOM 1441 C C . TRP A 1 178 ? 21.034 -6.030 -21.372 1.00 90.25 178 TRP A C 1
ATOM 1443 O O . TRP A 1 178 ? 22.063 -5.953 -22.041 1.00 90.25 178 TRP A O 1
ATOM 1453 N N . ALA A 1 179 ? 19.819 -5.925 -21.917 1.00 85.81 179 ALA A N 1
ATOM 1454 C CA . ALA A 1 179 ? 19.610 -5.694 -23.346 1.00 85.81 179 ALA A CA 1
ATOM 1455 C C . ALA A 1 179 ? 20.174 -4.336 -23.799 1.00 85.81 179 ALA A C 1
ATOM 1457 O O . ALA A 1 179 ? 20.856 -4.256 -24.818 1.00 85.81 179 ALA A O 1
ATOM 1458 N N . ALA A 1 180 ? 19.945 -3.280 -23.016 1.00 85.12 180 ALA A N 1
ATOM 1459 C CA . ALA A 1 180 ? 20.506 -1.953 -23.242 1.00 85.12 180 ALA A CA 1
ATOM 1460 C C . ALA A 1 180 ? 22.042 -1.962 -23.237 1.00 85.12 180 ALA A C 1
ATOM 1462 O O . ALA A 1 180 ? 22.663 -1.383 -24.127 1.00 85.12 180 ALA A O 1
ATOM 1463 N N . LEU A 1 181 ? 22.654 -2.651 -22.268 1.00 87.50 181 LEU A N 1
ATOM 1464 C CA . LEU A 1 181 ? 24.106 -2.804 -22.186 1.00 87.50 181 LEU A CA 1
ATOM 1465 C C . LEU A 1 181 ? 24.657 -3.542 -23.412 1.00 87.50 181 LEU A C 1
ATOM 1467 O O . LEU A 1 181 ? 25.620 -3.083 -24.020 1.00 87.50 181 LEU A O 1
ATOM 1471 N N . ALA A 1 182 ? 24.027 -4.652 -23.803 1.00 85.88 182 ALA A N 1
ATOM 1472 C CA . ALA A 1 182 ? 24.422 -5.413 -24.984 1.00 85.88 182 ALA A CA 1
ATOM 1473 C C . ALA A 1 182 ? 24.320 -4.568 -26.267 1.00 85.88 182 ALA A C 1
ATOM 1475 O O . ALA A 1 182 ? 25.247 -4.569 -27.075 1.00 85.88 182 ALA A O 1
ATOM 1476 N N . ALA A 1 183 ? 23.240 -3.796 -26.427 1.00 81.81 183 ALA A N 1
ATOM 1477 C CA . ALA A 1 183 ? 23.062 -2.889 -27.561 1.00 81.81 183 ALA A CA 1
ATOM 1478 C C . ALA A 1 183 ? 24.135 -1.787 -27.595 1.00 81.81 183 ALA A C 1
ATOM 1480 O O . ALA A 1 183 ? 24.689 -1.487 -28.656 1.00 81.81 183 ALA A O 1
ATOM 1481 N N . ALA A 1 184 ? 24.471 -1.214 -26.436 1.00 83.94 184 ALA A N 1
ATOM 1482 C CA . ALA A 1 184 ? 25.523 -0.212 -26.331 1.00 83.94 184 ALA A CA 1
ATOM 1483 C C . ALA A 1 184 ? 26.901 -0.785 -26.695 1.00 83.94 184 ALA A C 1
ATOM 1485 O O . ALA A 1 184 ? 27.617 -0.188 -27.498 1.00 83.94 184 ALA A O 1
ATOM 1486 N N . LEU A 1 185 ? 27.244 -1.967 -26.170 1.00 86.94 185 LEU A N 1
ATOM 1487 C CA . LEU A 1 185 ? 28.497 -2.660 -26.483 1.00 86.94 185 LEU A CA 1
ATOM 1488 C C . LEU A 1 185 ? 28.602 -3.010 -27.970 1.00 86.94 185 LEU A C 1
ATOM 1490 O O . LEU A 1 185 ? 29.647 -2.774 -28.570 1.00 86.94 185 LEU A O 1
ATOM 1494 N N . ALA A 1 186 ? 27.526 -3.512 -28.580 1.00 82.69 186 ALA A N 1
ATOM 1495 C CA . ALA A 1 186 ? 27.501 -3.822 -30.007 1.00 82.69 186 ALA A CA 1
ATOM 1496 C C . ALA A 1 186 ? 27.715 -2.565 -30.870 1.00 82.69 186 ALA A C 1
ATOM 1498 O O . ALA A 1 186 ? 28.510 -2.585 -31.808 1.00 82.69 186 ALA A O 1
ATOM 1499 N N . THR A 1 187 ? 27.056 -1.456 -30.518 1.00 80.62 187 THR A N 1
ATOM 1500 C CA . THR A 1 187 ? 27.197 -0.171 -31.227 1.00 80.62 187 THR A CA 1
ATOM 1501 C C . THR A 1 187 ? 28.616 0.389 -31.098 1.00 80.62 187 THR A C 1
ATOM 1503 O O . THR A 1 187 ? 29.192 0.848 -32.084 1.00 80.62 187 THR A O 1
ATOM 1506 N N . LEU A 1 188 ? 29.206 0.322 -29.900 1.00 83.94 188 LEU A N 1
ATOM 1507 C CA . LEU A 1 188 ? 30.583 0.756 -29.651 1.00 83.94 188 LEU A CA 1
ATOM 1508 C C . LEU A 1 188 ? 31.597 -0.107 -30.404 1.00 83.94 188 LEU A C 1
ATOM 1510 O O . LEU A 1 188 ? 32.484 0.433 -31.060 1.00 83.94 188 LEU A O 1
ATOM 1514 N N . LEU A 1 189 ? 31.450 -1.433 -30.351 1.00 85.62 189 LEU A N 1
ATOM 1515 C CA . LEU A 1 189 ? 32.328 -2.360 -31.061 1.00 85.62 189 LEU A CA 1
ATOM 1516 C C . LEU A 1 189 ? 32.292 -2.100 -32.569 1.00 85.62 189 LEU A C 1
ATOM 1518 O O . LEU A 1 189 ? 33.338 -2.037 -33.210 1.00 85.62 189 LEU A O 1
ATOM 1522 N N . TRP A 1 190 ? 31.097 -1.887 -33.125 1.00 80.50 190 TRP A N 1
ATOM 1523 C CA . TRP A 1 190 ? 30.946 -1.529 -34.531 1.00 80.50 190 TRP A CA 1
ATOM 1524 C C . TRP A 1 190 ? 31.648 -0.213 -34.869 1.00 80.50 190 TRP A C 1
ATOM 1526 O O . TRP A 1 190 ? 32.387 -0.152 -35.848 1.00 80.50 190 TRP A O 1
ATOM 1536 N N . PHE A 1 191 ? 31.457 0.825 -34.051 1.00 79.75 191 PHE A N 1
ATOM 1537 C CA . PHE A 1 191 ? 32.096 2.123 -34.260 1.00 79.75 191 PHE A CA 1
ATOM 1538 C C . PHE A 1 191 ? 33.626 2.011 -34.264 1.00 79.75 191 PHE A C 1
ATOM 1540 O O . PHE A 1 191 ? 34.280 2.561 -35.147 1.00 79.75 191 PHE A O 1
ATOM 1547 N N . VAL A 1 192 ? 34.191 1.240 -33.332 1.00 84.25 192 VAL A N 1
ATOM 1548 C CA . VAL A 1 192 ? 35.635 0.972 -33.260 1.00 84.25 192 VAL A CA 1
ATOM 1549 C C . VAL A 1 192 ? 36.133 0.247 -34.516 1.00 84.25 192 VAL A C 1
ATOM 1551 O O . VAL A 1 192 ? 37.125 0.666 -35.108 1.00 84.25 192 VAL A O 1
ATOM 1554 N N . ILE A 1 193 ? 35.430 -0.795 -34.974 1.00 81.81 193 ILE A N 1
ATOM 1555 C CA . ILE A 1 193 ? 35.782 -1.515 -36.213 1.00 81.81 193 ILE A CA 1
ATOM 1556 C C . ILE A 1 193 ? 35.715 -0.579 -37.428 1.00 81.81 193 ILE A C 1
ATOM 1558 O O . ILE A 1 193 ? 36.607 -0.604 -38.275 1.00 81.81 193 ILE A O 1
ATOM 1562 N N . ALA A 1 194 ? 34.680 0.258 -37.514 1.00 76.62 194 ALA A N 1
ATOM 1563 C CA . ALA A 1 194 ? 34.512 1.213 -38.604 1.00 76.62 194 ALA A CA 1
ATOM 1564 C C . ALA A 1 194 ? 35.644 2.253 -38.638 1.00 76.62 194 ALA A C 1
ATOM 1566 O O . ALA A 1 194 ? 36.141 2.565 -39.720 1.00 76.62 194 ALA A O 1
ATOM 1567 N N . LEU A 1 195 ? 36.090 2.746 -37.476 1.00 77.44 195 LEU A N 1
ATOM 1568 C CA . LEU A 1 195 ? 37.241 3.648 -37.370 1.00 77.44 195 LEU A CA 1
ATOM 1569 C C . LEU A 1 195 ? 38.528 2.993 -37.880 1.00 77.44 195 LEU A C 1
ATOM 1571 O O . LEU A 1 195 ? 39.162 3.539 -38.781 1.00 77.44 195 LEU A O 1
ATOM 1575 N N . PHE A 1 196 ? 38.866 1.798 -37.386 1.00 81.69 196 PHE A N 1
ATOM 1576 C CA . PHE A 1 196 ? 40.067 1.083 -37.834 1.00 81.69 196 PHE A CA 1
ATOM 1577 C C . PHE A 1 196 ? 40.030 0.755 -39.332 1.00 81.69 196 PHE A C 1
ATOM 1579 O O . PHE A 1 196 ? 41.044 0.855 -40.020 1.00 81.69 196 PHE A O 1
ATOM 1586 N N . ALA A 1 197 ? 38.857 0.408 -39.871 1.00 77.75 197 ALA A N 1
ATOM 1587 C CA . ALA A 1 197 ? 38.689 0.164 -41.300 1.00 77.75 197 ALA A CA 1
ATOM 1588 C C . ALA A 1 197 ? 38.870 1.435 -42.152 1.00 77.75 197 ALA A C 1
ATOM 1590 O O . ALA A 1 197 ? 39.335 1.340 -43.288 1.00 77.75 197 ALA A O 1
ATOM 1591 N N . MET A 1 198 ? 38.509 2.615 -41.634 1.00 72.06 198 MET A N 1
ATOM 1592 C CA . MET A 1 198 ? 38.779 3.892 -42.304 1.00 72.06 198 MET A CA 1
ATOM 1593 C C . MET A 1 198 ? 40.263 4.265 -42.241 1.00 72.06 198 MET A C 1
ATOM 1595 O O . MET A 1 198 ? 40.821 4.643 -43.268 1.00 72.06 198 MET A O 1
ATOM 1599 N N . GLU A 1 199 ? 40.914 4.114 -41.084 1.00 74.38 199 GLU A N 1
ATOM 1600 C CA . GLU A 1 199 ? 42.354 4.376 -40.928 1.00 74.38 199 GLU A CA 1
ATOM 1601 C C . GLU A 1 199 ? 43.194 3.491 -41.858 1.00 74.38 199 GLU A C 1
ATOM 1603 O O . GLU A 1 199 ? 44.061 3.992 -42.573 1.00 74.38 199 GLU A O 1
ATOM 1608 N N . ALA A 1 200 ? 42.867 2.197 -41.943 1.00 73.81 200 ALA A N 1
ATOM 1609 C CA . ALA A 1 200 ? 43.539 1.254 -42.837 1.00 73.81 200 ALA A CA 1
ATOM 1610 C C . ALA A 1 200 ? 43.410 1.618 -44.330 1.00 73.81 200 ALA A C 1
ATOM 1612 O O . ALA A 1 200 ? 44.263 1.240 -45.126 1.00 73.81 200 ALA A O 1
ATOM 1613 N N . ARG A 1 201 ? 42.357 2.347 -44.726 1.00 68.06 201 ARG A N 1
ATOM 1614 C CA . ARG A 1 201 ? 42.154 2.822 -46.108 1.00 68.06 201 ARG A CA 1
ATOM 1615 C C . ARG A 1 201 ? 42.811 4.171 -46.392 1.00 68.06 201 ARG A C 1
ATOM 1617 O O . ARG A 1 201 ? 43.017 4.488 -47.555 1.00 68.06 201 ARG A O 1
ATOM 1624 N N . ALA A 1 202 ? 43.079 4.975 -45.365 1.00 65.62 202 ALA A N 1
ATOM 1625 C CA . ALA A 1 202 ? 43.680 6.301 -45.503 1.00 65.62 202 ALA A CA 1
ATOM 1626 C C . ALA A 1 202 ? 45.220 6.275 -45.461 1.00 65.62 202 ALA A C 1
ATOM 1628 O O . ALA A 1 202 ? 45.851 7.213 -45.940 1.00 65.62 202 ALA A O 1
ATOM 1629 N N . GLY A 1 203 ? 45.817 5.228 -44.878 1.00 55.50 203 GLY A N 1
ATOM 1630 C CA . GLY A 1 203 ? 47.271 5.030 -44.799 1.00 55.50 203 GLY A CA 1
ATOM 1631 C C . GLY A 1 203 ? 47.868 4.064 -45.833 1.00 55.50 203 GLY A C 1
ATOM 1632 O O . GLY A 1 203 ? 49.038 3.713 -45.692 1.00 55.50 203 GLY A O 1
ATOM 1633 N N . GLY A 1 204 ? 47.078 3.605 -46.812 1.00 46.34 204 GLY A N 1
ATOM 1634 C CA . GLY A 1 204 ? 47.493 2.704 -47.899 1.00 46.34 204 GLY A CA 1
ATOM 1635 C C . GLY A 1 204 ? 47.502 3.375 -49.264 1.00 46.34 204 GLY A C 1
ATOM 1636 O O . GLY A 1 204 ? 46.789 4.390 -49.426 1.00 46.34 204 GLY A O 1
#

pLDDT: mean 84.04, std 8.32, range [46.34, 95.31]

Secondary structure (DSSP, 8-state):
-HHHHHHHHHHHHHHHHHHHHH--HHHHTSHHHHHHHHHHHHHHHS-TTS--HHHHHHHHHHHHHHHHHHHHHHHHHHHHHHHHHHHHHHHHHHHHHHHHHHHHHHHHHHHHHHHHHHHHHHHHH-GGGGGGGGGGHHHHHHHHHHHHHHHHTTTT---TTTHHHHHHHHHHHHHHHHHHHHHHHHHHHHHHHHHHHHHHHH--

Foldseek 3Di:
DQVVLLVLLVVLLVVLVVLLVPADPVLCVDPLSVVLVVLSVVVVVDDSVPDDSVRSVVSSVVSVVSSVSSVVSRVVVVVVVVVVVVVVVVVVVVVVVLLVVLVVLLVQLLVLLVQLLVVCVVCVVPVVCNVVNVVSLVSNVVSLVVNVVSVVVVPPDDDPPCVVSNVVSVVSSVVSVVSSVVSNVVSVVVNVVVVVVVVVVVVD